Protein AF-A0A947ZBX7-F1 (afdb_monomer)

Solvent-accessible surface area (backbone atoms only — not comparable to full-atom values): 13878 Å² total; per-residue (Å²): 121,77,49,36,65,33,23,47,48,27,39,50,32,61,74,69,67,38,37,81,43,74,43,100,85,75,45,30,42,36,59,53,21,53,54,27,40,53,50,34,52,51,49,50,61,71,44,48,89,24,55,40,84,90,76,45,36,31,38,50,71,79,39,80,91,48,100,55,42,58,34,70,46,58,68,72,56,38,53,44,49,54,53,28,53,54,40,42,41,60,62,72,56,50,52,54,71,51,74,51,74,50,74,56,97,46,41,37,42,30,46,37,38,39,39,36,56,49,85,60,79,65,42,55,50,73,59,92,95,55,59,48,90,66,38,26,36,35,38,56,46,75,25,26,42,38,36,41,34,45,31,45,34,41,51,45,74,76,49,100,43,35,27,45,33,39,36,43,29,47,31,46,29,31,61,38,60,48,46,32,36,29,73,43,41,75,46,36,92,90,23,42,88,40,69,70,34,84,91,79,17,11,24,67,58,89,85,55,74,74,44,74,60,88,67,70,61,62,43,78,35,45,32,43,39,40,34,43,36,38,49,82,44,103,40,38,32,41,37,41,40,40,32,39,44,39,97,88,37,80,44,75,48,76,52,76,47,77,62,130

Structure (mmCIF, N/CA/C/O backbone):
data_AF-A0A947ZBX7-F1
#
_entry.id   AF-A0A947ZBX7-F1
#
loop_
_atom_site.group_PDB
_atom_site.id
_atom_site.type_symbol
_atom_site.label_atom_id
_atom_site.label_alt_id
_atom_site.label_comp_id
_atom_site.label_asym_id
_atom_site.label_entity_id
_atom_site.label_seq_id
_atom_site.pdbx_PDB_ins_code
_atom_site.Cartn_x
_atom_site.Cartn_y
_atom_site.Cartn_z
_atom_site.occupancy
_atom_site.B_iso_or_equiv
_atom_site.auth_seq_id
_atom_site.auth_comp_id
_atom_site.auth_asym_id
_atom_site.auth_atom_id
_atom_site.pdbx_PDB_model_num
ATOM 1 N N . MET A 1 1 ? -15.038 3.167 -8.666 1.00 65.94 1 MET A N 1
ATOM 2 C CA . MET A 1 1 ? -14.592 1.923 -9.321 1.00 65.94 1 MET A CA 1
ATOM 3 C C . MET A 1 1 ? -15.179 0.746 -8.555 1.00 65.94 1 MET A C 1
ATOM 5 O O . MET A 1 1 ? -15.085 0.743 -7.333 1.00 65.94 1 MET A O 1
ATOM 9 N N . ILE A 1 2 ? -15.853 -0.179 -9.242 1.00 75.81 2 ILE A N 1
ATOM 10 C CA . ILE A 1 2 ? -16.700 -1.206 -8.606 1.00 75.81 2 ILE A CA 1
ATOM 11 C C . ILE A 1 2 ? -15.905 -2.355 -7.968 1.00 75.81 2 ILE A C 1
ATOM 13 O O . ILE A 1 2 ? -16.413 -3.019 -7.076 1.00 75.81 2 ILE A O 1
ATOM 17 N N . THR A 1 3 ? -14.645 -2.545 -8.358 1.00 84.50 3 THR A N 1
ATOM 18 C CA . THR A 1 3 ? -13.785 -3.626 -7.858 1.00 84.50 3 THR A CA 1
ATOM 19 C C . THR A 1 3 ? -13.278 -3.405 -6.438 1.00 84.50 3 THR A C 1
ATOM 21 O O . THR A 1 3 ? -13.087 -4.372 -5.714 1.00 84.50 3 THR A O 1
ATOM 24 N N . TYR A 1 4 ? -13.128 -2.155 -5.986 1.00 81.19 4 TYR A N 1
ATOM 25 C CA . TYR A 1 4 ? -12.731 -1.859 -4.603 1.00 81.19 4 TYR A CA 1
ATOM 26 C C . TYR A 1 4 ? -13.684 -2.474 -3.556 1.00 81.19 4 TYR A C 1
ATOM 28 O O . TYR A 1 4 ? -13.216 -3.243 -2.720 1.00 81.19 4 TYR A O 1
ATOM 36 N N . PRO A 1 5 ? -15.011 -2.220 -3.583 1.00 83.62 5 PRO A N 1
ATOM 37 C CA . PRO A 1 5 ? -15.921 -2.856 -2.630 1.00 83.62 5 PRO A CA 1
ATOM 38 C C . PRO A 1 5 ? -16.000 -4.386 -2.785 1.00 83.62 5 PRO A C 1
ATOM 40 O O . PRO A 1 5 ? -16.358 -5.062 -1.825 1.00 83.62 5 PRO A O 1
ATOM 43 N N . MET A 1 6 ? -15.650 -4.941 -3.954 1.00 89.56 6 MET A N 1
ATOM 44 C CA . MET A 1 6 ? -15.601 -6.392 -4.177 1.00 89.56 6 MET A CA 1
ATOM 45 C C . MET A 1 6 ? -14.462 -7.041 -3.381 1.00 89.56 6 MET A C 1
ATOM 47 O O . MET A 1 6 ? -14.710 -7.963 -2.603 1.00 89.56 6 MET A O 1
ATOM 51 N N . VAL A 1 7 ? -13.235 -6.527 -3.519 1.00 88.00 7 VAL A N 1
ATOM 52 C CA . VAL A 1 7 ? -12.076 -7.039 -2.765 1.00 88.00 7 VAL A CA 1
ATOM 53 C C . VAL A 1 7 ? -12.166 -6.700 -1.279 1.00 88.00 7 VAL A C 1
ATOM 55 O O . VAL A 1 7 ? -11.743 -7.487 -0.439 1.00 88.00 7 VAL A O 1
ATOM 58 N N . GLU A 1 8 ? -12.798 -5.578 -0.934 1.00 88.44 8 GLU A N 1
ATOM 59 C CA . GLU A 1 8 ? -13.047 -5.207 0.457 1.00 88.44 8 GLU A CA 1
ATOM 60 C C . GLU A 1 8 ? -14.043 -6.156 1.132 1.00 88.44 8 GLU A C 1
ATOM 62 O O . GLU A 1 8 ? -13.827 -6.546 2.279 1.00 88.44 8 GLU A O 1
ATOM 67 N N . LEU A 1 9 ? -15.094 -6.603 0.429 1.00 89.38 9 LEU A N 1
ATOM 68 C CA . LEU A 1 9 ? -15.967 -7.654 0.956 1.00 89.38 9 LEU A CA 1
ATOM 69 C C . LEU A 1 9 ? -15.169 -8.931 1.223 1.00 89.38 9 LEU A C 1
ATOM 71 O O . LEU A 1 9 ? -15.326 -9.525 2.285 1.00 89.38 9 LEU A O 1
ATOM 75 N N . ALA A 1 10 ? -14.311 -9.342 0.288 1.00 89.88 10 ALA A N 1
ATOM 76 C CA . ALA A 1 10 ? -13.506 -10.545 0.459 1.00 89.88 10 ALA A CA 1
ATOM 77 C C . ALA A 1 10 ? -12.573 -10.446 1.678 1.00 89.88 10 ALA A C 1
ATOM 79 O O . ALA A 1 10 ? -12.504 -11.381 2.479 1.00 89.88 10 ALA A O 1
ATOM 80 N N . ARG A 1 11 ? -11.953 -9.276 1.886 1.00 88.44 11 ARG A N 1
ATOM 81 C CA . ARG A 1 11 ? -11.159 -8.968 3.084 1.00 88.44 11 ARG A CA 1
ATOM 82 C C . ARG A 1 11 ? -11.984 -9.087 4.363 1.00 88.44 11 ARG A C 1
ATOM 84 O O . ARG A 1 11 ? -11.546 -9.732 5.313 1.00 88.44 11 ARG A O 1
ATOM 91 N N . LEU A 1 12 ? -13.186 -8.510 4.385 1.00 88.12 12 LEU A N 1
ATOM 92 C CA . LEU A 1 12 ? -14.078 -8.547 5.546 1.00 88.12 12 LEU A CA 1
ATOM 93 C C . LEU A 1 12 ? -14.589 -9.959 5.852 1.00 88.12 12 LEU A C 1
ATOM 95 O O . LEU A 1 12 ? -14.623 -10.345 7.017 1.00 88.12 12 LEU A O 1
ATOM 99 N N . VAL A 1 13 ? -14.942 -10.747 4.831 1.00 89.06 13 VAL A N 1
ATOM 100 C CA . VAL A 1 13 ? -15.364 -12.150 4.992 1.00 89.06 13 VAL A CA 1
ATOM 101 C C . VAL A 1 13 ? -14.247 -12.980 5.622 1.00 89.06 13 VAL A C 1
ATOM 103 O O . VAL A 1 13 ? -14.512 -13.740 6.557 1.00 89.06 13 VAL A O 1
ATOM 106 N N . ALA A 1 14 ? -13.005 -12.805 5.155 1.00 82.56 14 ALA A N 1
ATOM 107 C CA . ALA A 1 14 ? -11.839 -13.483 5.714 1.00 82.56 14 ALA A CA 1
ATOM 108 C C . ALA A 1 14 ? -11.575 -13.062 7.170 1.00 82.56 14 ALA A C 1
ATOM 110 O O . ALA A 1 14 ? -11.437 -13.917 8.042 1.00 82.56 14 ALA A O 1
ATOM 111 N N . GLN A 1 15 ? -11.569 -11.756 7.457 1.00 83.06 15 GLN A N 1
ATOM 112 C CA . GLN A 1 15 ? -11.307 -11.223 8.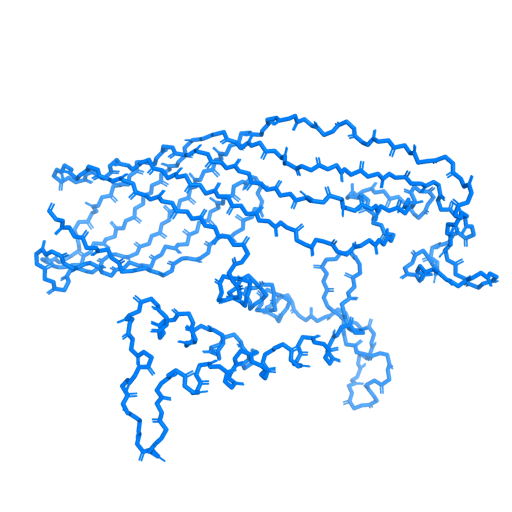801 1.00 83.06 15 GLN A CA 1
ATOM 113 C C . GLN A 1 15 ? -12.385 -11.596 9.823 1.00 83.06 15 GLN A C 1
ATOM 115 O O . GLN A 1 15 ? -12.071 -11.852 10.983 1.00 83.06 15 GLN A O 1
ATOM 120 N N . ALA A 1 16 ? -13.650 -11.625 9.406 1.00 86.06 16 ALA A N 1
ATOM 121 C CA . ALA A 1 16 ? -14.771 -11.950 10.279 1.00 86.06 16 ALA A CA 1
ATOM 122 C C . ALA A 1 16 ? -14.999 -13.465 10.438 1.00 86.06 16 ALA A C 1
ATOM 124 O O . ALA A 1 16 ? -15.872 -13.864 11.204 1.00 86.06 16 ALA A O 1
ATOM 125 N N . GLY A 1 17 ? -14.251 -14.312 9.718 1.00 87.38 17 GLY A N 1
ATOM 126 C CA . GLY A 1 17 ? -14.427 -15.766 9.763 1.00 87.38 17 GLY A CA 1
ATOM 127 C C . GLY A 1 17 ? -15.769 -16.240 9.195 1.00 87.38 17 GLY A C 1
ATOM 128 O O . GLY A 1 17 ? -16.256 -17.297 9.580 1.00 87.38 17 GLY A O 1
ATOM 129 N N . LEU A 1 18 ? -16.373 -15.475 8.279 1.00 93.75 18 LEU A N 1
ATOM 130 C CA . LEU A 1 18 ? -17.723 -15.731 7.756 1.00 93.75 18 LEU A CA 1
ATOM 131 C C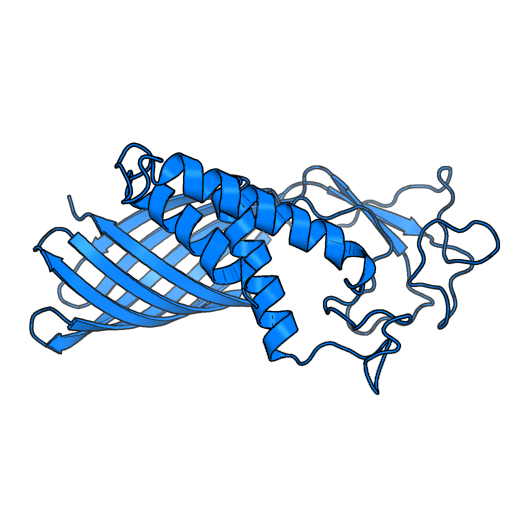 . LEU A 1 18 ? -17.731 -16.614 6.503 1.00 93.75 18 LEU A C 1
ATOM 133 O O . LEU A 1 18 ? -18.767 -16.763 5.868 1.00 93.75 18 LEU A O 1
ATOM 137 N N . ALA A 1 19 ? -16.595 -17.195 6.114 1.00 91.50 19 ALA A N 1
ATOM 138 C CA . ALA A 1 19 ? -16.464 -17.892 4.836 1.00 91.50 19 ALA A CA 1
ATOM 139 C C . ALA A 1 19 ? -17.498 -19.018 4.639 1.00 91.50 19 ALA A C 1
ATOM 141 O O . ALA A 1 19 ? -17.954 -19.212 3.521 1.00 91.50 19 ALA A O 1
ATOM 142 N N . ALA A 1 20 ? -17.898 -19.719 5.704 1.00 95.75 20 ALA A N 1
ATOM 143 C CA . ALA A 1 20 ? -18.873 -20.810 5.638 1.00 95.75 20 ALA A CA 1
ATOM 144 C C . ALA A 1 20 ? -20.341 -20.358 5.772 1.00 95.75 20 ALA A C 1
ATOM 146 O O . ALA A 1 20 ? -21.246 -21.173 5.596 1.00 95.75 20 ALA A O 1
ATOM 147 N N . GLU A 1 21 ? -20.593 -19.088 6.100 1.00 95.62 21 GLU A N 1
ATOM 148 C CA . GLU A 1 21 ? -21.947 -18.594 6.344 1.00 95.62 21 GLU A CA 1
ATOM 149 C C . GLU A 1 21 ? -22.749 -18.539 5.032 1.00 95.62 21 GLU A C 1
ATOM 151 O O . GLU A 1 21 ? -22.245 -18.032 4.019 1.00 95.62 21 GLU A O 1
ATOM 156 N N . PRO A 1 22 ? -23.991 -19.055 5.016 1.00 95.69 22 PRO A N 1
ATOM 157 C CA . PRO A 1 22 ? -24.817 -19.066 3.822 1.00 95.69 22 PRO A CA 1
ATOM 158 C C . PRO A 1 22 ? -25.321 -17.661 3.488 1.00 95.69 22 PRO A C 1
ATOM 160 O O . PRO A 1 22 ? -25.603 -16.831 4.353 1.00 95.69 22 PRO A O 1
ATOM 163 N N . THR A 1 23 ? -25.500 -17.414 2.200 1.00 93.69 23 THR A N 1
ATOM 164 C CA . THR A 1 23 ? -26.081 -16.185 1.658 1.00 93.69 23 THR A CA 1
ATOM 165 C C . THR A 1 23 ? -27.461 -16.463 1.058 1.00 93.69 23 THR A C 1
ATOM 167 O O . THR A 1 23 ? -27.893 -17.611 0.949 1.00 93.69 23 THR A O 1
ATOM 170 N N . TYR A 1 24 ? -28.193 -15.408 0.688 1.00 92.88 24 TYR A N 1
ATOM 171 C CA . TYR A 1 24 ? -29.601 -15.511 0.276 1.00 92.88 24 TYR A CA 1
ATOM 172 C C . TYR A 1 24 ? -29.844 -16.357 -0.988 1.00 92.88 24 TYR A C 1
ATOM 174 O O . TYR A 1 24 ? -30.979 -16.762 -1.229 1.00 92.88 24 TYR A O 1
ATOM 182 N N . ASP A 1 25 ? -28.813 -16.609 -1.799 1.00 92.62 25 ASP A N 1
ATOM 183 C CA . ASP A 1 25 ? -28.889 -17.397 -3.033 1.00 92.62 25 ASP A CA 1
ATOM 184 C C . ASP A 1 25 ? -28.307 -18.815 -2.889 1.00 92.62 25 ASP A C 1
ATOM 186 O O . ASP A 1 25 ? -28.116 -19.507 -3.885 1.00 92.62 25 ASP A O 1
ATOM 190 N N . GLY A 1 26 ? -28.040 -19.263 -1.657 1.00 94.81 26 GLY A N 1
ATOM 191 C CA . GLY A 1 26 ? -27.569 -20.620 -1.365 1.00 94.81 26 GLY A CA 1
ATOM 192 C C . GLY A 1 26 ? -26.062 -20.839 -1.533 1.00 94.81 26 GLY A C 1
ATOM 193 O O . GLY A 1 26 ? -25.594 -21.941 -1.262 1.00 94.81 26 GLY A O 1
ATOM 194 N N . GLN A 1 27 ? -25.300 -19.816 -1.934 1.00 95.50 27 GLN A N 1
ATOM 195 C CA . GLN A 1 27 ? -23.830 -19.825 -1.887 1.00 95.50 27 GLN A CA 1
ATOM 196 C C . GLN A 1 27 ? -23.326 -19.417 -0.499 1.00 95.50 27 GLN A C 1
ATOM 198 O O . GLN A 1 27 ? -24.064 -18.785 0.262 1.00 95.50 27 GLN A O 1
ATOM 203 N N . THR A 1 28 ? -22.065 -19.697 -0.176 1.00 97.31 28 THR A N 1
ATOM 204 C CA . THR A 1 28 ? -21.437 -19.150 1.036 1.00 97.31 28 THR A CA 1
ATOM 205 C C . THR A 1 28 ? -20.835 -17.763 0.789 1.00 97.31 28 THR A C 1
ATOM 207 O O . THR A 1 28 ? -20.569 -17.367 -0.351 1.00 97.31 28 THR A O 1
ATOM 210 N N . PHE A 1 29 ? -20.587 -16.995 1.852 1.00 93.81 29 PHE A N 1
ATOM 211 C CA . PHE A 1 29 ? -19.820 -15.751 1.729 1.00 93.81 29 PHE A CA 1
ATOM 212 C C . PHE A 1 29 ? -18.392 -15.999 1.229 1.00 93.81 29 PHE A C 1
ATOM 214 O O . PHE A 1 29 ? -17.856 -15.143 0.528 1.00 93.81 29 PHE A O 1
ATOM 221 N N . GLY A 1 30 ? -17.790 -17.152 1.540 1.00 93.25 30 GLY A N 1
ATOM 222 C CA . GLY A 1 30 ? -16.479 -17.559 1.033 1.00 93.25 30 GLY A CA 1
ATOM 223 C C . GLY A 1 30 ? -16.474 -17.741 -0.483 1.00 93.25 30 GLY A C 1
ATOM 224 O O . GLY A 1 30 ? -15.600 -17.192 -1.153 1.00 93.25 30 GLY A O 1
ATOM 225 N N . ASP A 1 31 ? -17.490 -18.412 -1.035 1.00 92.38 31 ASP A N 1
ATOM 226 C CA . ASP A 1 31 ? -17.638 -18.590 -2.489 1.00 92.38 31 ASP A CA 1
ATOM 227 C C . ASP A 1 31 ? -17.761 -17.237 -3.201 1.00 92.38 31 ASP A C 1
ATOM 229 O O . ASP A 1 31 ? -17.090 -16.974 -4.202 1.00 92.38 31 ASP A O 1
ATOM 233 N N . LYS A 1 32 ? -18.576 -16.329 -2.644 1.00 91.31 32 LYS A N 1
ATOM 234 C CA . LYS A 1 32 ? -18.738 -14.973 -3.187 1.00 91.31 32 LYS A CA 1
ATOM 235 C C . LYS A 1 32 ? -17.462 -14.144 -3.069 1.00 91.31 32 LYS A C 1
ATOM 237 O O . LYS A 1 32 ? -17.112 -13.449 -4.019 1.00 91.31 32 LYS A O 1
ATOM 242 N N . ALA A 1 33 ? -16.766 -14.218 -1.935 1.00 92.56 33 ALA A N 1
ATOM 243 C CA . ALA A 1 33 ? -15.491 -13.540 -1.722 1.00 92.56 33 ALA A CA 1
ATOM 244 C C . ALA A 1 33 ? -14.447 -13.991 -2.751 1.00 92.56 33 ALA A C 1
ATOM 246 O O . ALA A 1 33 ? -13.825 -13.147 -3.391 1.00 92.56 33 ALA A O 1
ATOM 247 N N . ALA A 1 34 ? -14.315 -15.301 -2.974 1.00 89.50 34 ALA A N 1
ATOM 248 C CA . ALA A 1 34 ? -13.411 -15.854 -3.977 1.00 89.50 34 ALA A CA 1
ATOM 249 C C . ALA A 1 34 ? -13.776 -15.395 -5.400 1.00 89.50 34 ALA A C 1
ATOM 251 O O . ALA A 1 34 ? -12.906 -14.945 -6.143 1.00 89.50 34 ALA A O 1
ATOM 252 N N . ALA A 1 35 ? -15.063 -15.429 -5.766 1.00 89.38 35 ALA A N 1
ATOM 253 C CA . ALA A 1 35 ? -15.526 -14.943 -7.067 1.00 89.38 35 ALA A CA 1
ATOM 254 C C . ALA A 1 35 ? -15.240 -13.444 -7.271 1.00 89.38 35 ALA A C 1
ATOM 256 O O . ALA A 1 35 ? -14.901 -13.012 -8.372 1.00 89.38 35 ALA A O 1
ATOM 257 N N . TYR A 1 36 ? -15.355 -12.642 -6.212 1.00 91.62 36 TYR A N 1
ATOM 258 C CA . TYR A 1 36 ? -15.077 -11.208 -6.238 1.00 91.62 36 TYR A CA 1
ATOM 259 C C . TYR A 1 36 ? -13.589 -10.879 -6.317 1.00 91.62 36 TYR A C 1
ATOM 261 O O . TYR A 1 36 ? -13.233 -9.960 -7.052 1.00 91.62 36 TYR A O 1
ATOM 269 N N . VAL A 1 37 ? -12.734 -11.636 -5.626 1.00 89.88 37 VAL A N 1
ATOM 270 C CA . VAL A 1 37 ? -11.274 -11.562 -5.796 1.00 89.88 37 VAL A CA 1
ATOM 271 C C . VAL A 1 37 ? -10.912 -11.892 -7.239 1.00 89.88 37 VAL A C 1
ATOM 273 O O . VAL A 1 37 ? -10.311 -11.057 -7.903 1.00 89.88 37 VAL A O 1
ATOM 276 N N . ALA A 1 38 ? -11.387 -13.022 -7.768 1.00 85.19 38 ALA A N 1
ATOM 277 C CA . ALA A 1 38 ? -11.102 -13.434 -9.142 1.00 85.19 38 ALA A CA 1
ATOM 278 C C . ALA A 1 38 ? -11.583 -12.404 -10.181 1.00 85.19 38 ALA A C 1
ATOM 280 O O . ALA A 1 38 ? -10.876 -12.095 -11.136 1.00 85.19 38 ALA A O 1
ATOM 281 N N . ALA A 1 39 ? -12.771 -11.825 -9.996 1.00 84.12 39 ALA A N 1
ATOM 282 C CA . ALA A 1 39 ? -13.275 -10.779 -10.883 1.00 84.12 39 ALA A CA 1
ATOM 283 C C . ALA A 1 39 ? -12.464 -9.475 -10.773 1.00 84.12 39 ALA A C 1
ATOM 285 O O . ALA A 1 39 ? -12.275 -8.778 -11.773 1.00 84.12 39 ALA A O 1
ATOM 286 N N . ALA A 1 40 ? -11.965 -9.138 -9.581 1.00 86.25 40 ALA A N 1
ATOM 287 C CA . ALA A 1 40 ? -11.078 -7.997 -9.398 1.00 86.25 40 ALA A CA 1
ATOM 288 C C . ALA A 1 40 ? -9.707 -8.237 -10.045 1.00 86.25 40 ALA A C 1
ATOM 290 O O . ALA A 1 40 ? -9.236 -7.352 -10.750 1.00 86.25 40 ALA A O 1
ATOM 291 N N . GLU A 1 41 ? -9.123 -9.430 -9.904 1.00 85.31 41 GLU A N 1
ATOM 292 C CA . GLU A 1 41 ? -7.890 -9.841 -10.595 1.00 85.31 41 GLU A CA 1
ATOM 293 C C . GLU A 1 41 ? -8.053 -9.784 -12.116 1.00 85.31 41 GLU A C 1
ATOM 295 O O . GLU A 1 41 ? -7.222 -9.196 -12.801 1.00 85.31 41 GLU A O 1
ATOM 300 N N . GLN A 1 42 ? -9.162 -10.307 -12.652 1.00 82.38 42 GLN A N 1
ATOM 301 C CA . GLN A 1 42 ? -9.480 -10.202 -14.080 1.00 82.38 42 GLN A CA 1
ATOM 302 C C . GLN A 1 42 ? -9.625 -8.752 -14.533 1.00 82.38 42 GLN A C 1
ATOM 304 O O . GLN A 1 42 ? -9.218 -8.411 -15.637 1.00 82.38 42 GLN A O 1
ATOM 309 N N . THR A 1 43 ? -10.201 -7.894 -13.692 1.00 85.00 43 THR A N 1
ATOM 310 C CA . THR A 1 43 ? -10.345 -6.470 -14.006 1.00 85.00 43 THR A CA 1
ATOM 311 C C . THR A 1 43 ? -8.986 -5.773 -14.003 1.00 85.00 43 THR A C 1
ATOM 313 O O . THR A 1 43 ? -8.715 -4.992 -14.907 1.00 85.00 43 THR A O 1
ATOM 316 N N . VAL A 1 44 ? -8.119 -6.070 -13.030 1.00 84.06 44 VAL A N 1
ATOM 317 C CA . VAL A 1 44 ? -6.734 -5.572 -13.003 1.00 84.06 44 VAL A CA 1
ATOM 318 C C . VAL A 1 44 ? -5.995 -6.011 -14.261 1.00 84.06 44 VAL A C 1
ATOM 320 O O . VAL A 1 44 ? -5.455 -5.156 -14.949 1.00 84.06 44 VAL A O 1
ATOM 323 N N . ALA A 1 45 ? -6.048 -7.300 -14.602 1.00 83.94 45 ALA A N 1
ATOM 324 C CA . ALA A 1 45 ? -5.418 -7.841 -15.805 1.00 83.94 45 ALA A CA 1
ATOM 325 C C . ALA A 1 45 ? -5.988 -7.214 -17.087 1.00 83.94 45 ALA A C 1
ATOM 327 O O . ALA A 1 45 ? -5.250 -6.878 -18.005 1.00 83.94 45 ALA A O 1
ATOM 328 N N . TYR A 1 46 ? -7.306 -6.997 -17.149 1.00 86.94 46 TYR A N 1
ATOM 329 C CA . TYR A 1 46 ? -7.931 -6.337 -18.293 1.00 86.94 46 TYR A CA 1
ATOM 330 C C . TYR A 1 46 ? -7.458 -4.896 -18.455 1.00 86.94 46 TYR A C 1
ATOM 332 O O . TYR A 1 46 ? -7.390 -4.431 -19.580 1.00 86.94 46 TYR A O 1
ATOM 340 N N . HIS A 1 47 ? -7.169 -4.193 -17.359 1.00 86.25 47 HIS A N 1
ATOM 341 C CA . HIS A 1 47 ? -6.697 -2.807 -17.357 1.00 86.25 47 HIS A CA 1
ATOM 342 C C . HIS A 1 47 ? -5.174 -2.688 -17.222 1.00 86.25 47 HIS A C 1
ATOM 344 O O . HIS A 1 47 ? -4.674 -1.593 -16.968 1.00 86.25 47 HIS A O 1
ATOM 350 N N . GLU A 1 48 ? -4.434 -3.787 -17.366 1.00 85.12 48 GLU A N 1
ATOM 351 C CA . GLU A 1 48 ? -2.973 -3.785 -17.276 1.00 85.12 48 GLU A CA 1
ATOM 352 C C . GLU A 1 48 ? -2.365 -2.889 -18.360 1.00 85.12 48 GLU A C 1
ATOM 354 O O . GLU A 1 48 ? -1.458 -2.112 -18.083 1.00 85.12 48 GLU A O 1
ATOM 359 N N . ASP A 1 49 ? -2.966 -2.887 -19.552 1.00 90.62 49 ASP A N 1
ATOM 360 C CA . ASP A 1 49 ? -2.603 -2.021 -20.678 1.00 90.62 49 ASP A CA 1
ATOM 361 C C . ASP A 1 49 ? -2.839 -0.524 -20.418 1.00 90.62 49 ASP A C 1
ATOM 363 O O . ASP A 1 49 ? -2.325 0.328 -21.134 1.00 90.62 49 ASP A O 1
ATOM 367 N N . GLN A 1 50 ? -3.629 -0.197 -19.395 1.00 87.94 50 GLN A N 1
ATOM 368 C CA . GLN A 1 50 ? -3.932 1.172 -18.990 1.00 87.94 50 GLN A CA 1
ATOM 369 C C . GLN A 1 50 ? -3.034 1.670 -17.857 1.00 87.94 50 GLN A C 1
ATOM 371 O O . GLN A 1 50 ? -3.117 2.849 -17.503 1.00 87.94 50 GLN A O 1
ATOM 376 N N . TRP A 1 51 ? -2.234 0.795 -17.239 1.00 86.62 51 TRP A N 1
ATOM 377 C CA . TRP A 1 51 ? -1.272 1.192 -16.218 1.00 86.62 51 TRP A CA 1
ATOM 378 C C . TRP A 1 51 ? -0.075 1.878 -16.867 1.00 86.62 51 TRP A C 1
ATOM 380 O O . TRP A 1 51 ? 0.596 1.323 -17.732 1.00 86.62 51 TRP A O 1
ATOM 390 N N . HIS A 1 52 ? 0.209 3.088 -16.410 1.00 81.12 52 HIS A N 1
ATOM 391 C CA . HIS A 1 52 ? 1.351 3.870 -16.838 1.00 81.12 52 HIS A CA 1
ATOM 392 C C . HIS A 1 52 ? 2.516 3.636 -15.869 1.00 81.12 52 HIS A C 1
ATOM 394 O O . HIS A 1 52 ? 2.353 3.776 -14.653 1.00 81.12 52 HIS A O 1
ATOM 400 N N . GLY A 1 53 ? 3.715 3.344 -16.385 1.00 70.56 53 GLY A N 1
ATOM 401 C CA . GLY A 1 53 ? 4.908 3.039 -15.572 1.00 70.56 53 GLY A CA 1
ATOM 402 C C . GLY A 1 53 ? 5.314 4.143 -14.582 1.00 70.56 53 GLY A C 1
ATOM 403 O O . GLY A 1 53 ? 5.969 3.875 -13.581 1.00 70.56 53 GLY A O 1
ATOM 404 N N . ALA A 1 54 ? 4.846 5.373 -14.806 1.00 69.56 54 ALA A N 1
ATOM 405 C CA . ALA A 1 54 ? 5.011 6.516 -13.903 1.00 69.56 54 ALA A CA 1
ATOM 406 C C . ALA A 1 54 ? 4.046 6.533 -12.689 1.00 69.56 54 ALA A C 1
ATOM 408 O O . ALA A 1 54 ? 4.006 7.514 -11.947 1.00 69.56 54 ALA A O 1
ATOM 409 N N . GLY A 1 55 ? 3.256 5.477 -12.467 1.00 70.69 55 GLY A N 1
ATOM 410 C CA . GLY A 1 55 ? 2.460 5.308 -11.245 1.00 70.69 55 GLY A CA 1
ATOM 411 C C . GLY A 1 55 ? 1.016 5.812 -11.318 1.00 70.69 55 GLY A C 1
ATOM 412 O O . GLY A 1 55 ? 0.404 6.082 -10.283 1.00 70.69 55 GLY A O 1
ATOM 413 N N . TYR A 1 56 ? 0.454 5.955 -12.516 1.00 77.94 56 TYR A N 1
ATOM 414 C CA . TYR A 1 56 ? -0.940 6.351 -12.718 1.00 77.94 56 TYR A CA 1
ATOM 415 C C . TYR A 1 56 ? -1.591 5.496 -13.806 1.00 77.94 56 TYR A C 1
ATOM 417 O O . TYR A 1 56 ? -0.925 4.726 -14.480 1.00 77.94 56 TYR A O 1
ATOM 425 N N . TYR A 1 57 ? -2.906 5.596 -13.968 1.00 84.06 57 TYR A N 1
ATOM 426 C CA . TYR A 1 57 ? -3.612 4.926 -15.059 1.00 84.06 57 TYR A CA 1
ATOM 427 C C . TYR A 1 57 ? -4.047 5.944 -16.105 1.00 84.06 57 TYR A C 1
ATOM 429 O O . TYR A 1 57 ? -4.451 7.041 -15.727 1.00 84.06 57 TYR A O 1
ATOM 437 N N . ALA A 1 58 ? -4.044 5.573 -17.382 1.00 92.06 58 ALA A N 1
ATOM 438 C CA . ALA A 1 58 ? -4.565 6.377 -18.486 1.00 92.06 58 ALA A CA 1
ATOM 439 C C . ALA A 1 58 ? -5.772 5.695 -19.153 1.00 92.06 58 ALA A C 1
ATOM 441 O O . ALA A 1 58 ? -5.968 4.481 -19.068 1.00 92.06 58 ALA A O 1
ATOM 442 N N . PHE A 1 59 ? -6.636 6.465 -19.811 1.00 91.94 59 PHE A N 1
ATOM 443 C CA . PHE A 1 59 ? -7.609 5.892 -20.742 1.00 91.94 59 PHE A CA 1
ATOM 444 C C . PHE A 1 59 ? -6.875 5.248 -21.916 1.00 91.94 59 PHE A C 1
ATOM 446 O O . PHE A 1 59 ? -5.889 5.804 -22.385 1.00 91.94 59 PHE A O 1
ATOM 453 N N . ARG A 1 60 ? -7.384 4.123 -22.433 1.00 92.62 60 ARG A N 1
ATOM 454 C CA . ARG A 1 60 ? -6.810 3.513 -23.640 1.00 92.62 60 ARG A CA 1
ATOM 455 C C . ARG A 1 60 ? -6.785 4.500 -24.802 1.00 92.62 60 ARG A C 1
ATOM 457 O O . ARG A 1 60 ? -7.741 5.258 -24.994 1.00 92.62 60 ARG A O 1
ATOM 464 N N . ASP A 1 61 ? -5.735 4.430 -25.608 1.00 91.62 61 ASP A N 1
ATOM 465 C CA . ASP A 1 61 ? -5.601 5.236 -26.825 1.00 91.62 61 ASP A CA 1
ATOM 466 C C . ASP A 1 61 ? -6.680 4.912 -27.868 1.00 91.62 61 ASP A C 1
ATOM 468 O O . ASP A 1 61 ? -7.085 5.768 -28.655 1.00 91.62 61 ASP A O 1
ATOM 472 N N . ASP A 1 62 ? -7.200 3.684 -27.848 1.00 93.44 62 ASP A N 1
ATOM 473 C CA . ASP A 1 62 ? -8.241 3.210 -28.758 1.00 93.44 62 ASP A CA 1
ATOM 474 C C . ASP A 1 62 ? -9.673 3.449 -28.245 1.00 93.44 62 ASP A C 1
ATOM 476 O O . ASP A 1 62 ? -10.645 3.051 -28.898 1.00 93.44 62 ASP A O 1
ATOM 480 N N . ALA A 1 63 ? -9.835 4.135 -27.103 1.00 90.88 63 ALA A N 1
ATOM 481 C CA . ALA A 1 63 ? -11.129 4.438 -26.495 1.00 90.88 63 ALA A CA 1
ATOM 482 C C . ALA A 1 63 ? -11.898 5.518 -27.282 1.00 90.88 63 ALA A C 1
ATOM 484 O O . ALA A 1 63 ? -12.161 6.616 -26.796 1.00 90.88 63 ALA A O 1
ATOM 485 N N . THR A 1 64 ? -12.316 5.180 -28.502 1.00 93.31 64 THR A N 1
ATOM 486 C CA . THR A 1 64 ? -13.002 6.050 -29.481 1.00 93.31 64 THR A CA 1
ATOM 487 C C . THR A 1 64 ? -14.330 6.635 -28.991 1.00 93.31 64 THR A C 1
ATOM 489 O O . THR A 1 64 ? -14.851 7.578 -29.583 1.00 93.31 64 THR A O 1
ATOM 492 N N . PHE A 1 65 ? -14.883 6.095 -27.904 1.00 90.31 65 PHE A N 1
ATOM 493 C CA . PHE A 1 65 ? -16.087 6.602 -27.246 1.00 90.31 65 PHE A CA 1
ATOM 494 C C . PHE A 1 65 ? -15.807 7.740 -26.247 1.00 90.31 65 PHE A C 1
ATOM 496 O O . PHE A 1 65 ? -16.750 8.356 -25.748 1.00 90.31 65 PHE A O 1
ATOM 503 N N . LEU A 1 66 ? -14.538 8.023 -25.937 1.00 86.69 66 LEU A N 1
ATOM 504 C CA . LEU A 1 66 ? -14.116 9.129 -25.081 1.00 86.69 66 LEU A CA 1
ATOM 505 C C . LEU A 1 66 ? -13.591 10.286 -25.930 1.00 86.69 66 LEU A C 1
ATOM 507 O O . LEU A 1 66 ? -12.958 10.093 -26.960 1.00 86.69 66 LEU A O 1
ATOM 511 N N . ALA A 1 67 ? -13.801 11.514 -25.457 1.00 91.56 67 ALA A N 1
ATOM 512 C CA . ALA A 1 67 ? -13.240 12.708 -26.094 1.00 91.56 67 ALA A CA 1
ATOM 513 C C . ALA A 1 67 ? -11.731 12.894 -25.814 1.00 91.56 67 ALA A C 1
ATOM 515 O O . ALA A 1 67 ? -11.123 13.838 -26.312 1.00 91.56 67 ALA A O 1
ATOM 516 N N . TYR A 1 68 ? -11.148 12.035 -24.975 1.00 88.19 68 TYR A N 1
ATOM 517 C CA . TYR A 1 68 ? -9.788 12.150 -24.445 1.00 88.19 68 TYR A CA 1
ATOM 518 C C . TYR A 1 68 ? -9.119 10.770 -24.248 1.00 88.19 68 TYR A C 1
ATOM 520 O O . TYR A 1 68 ? -8.692 10.451 -23.138 1.00 88.19 68 TYR A O 1
ATOM 528 N N . PRO A 1 69 ? -9.033 9.926 -25.293 1.00 92.94 69 PRO A N 1
ATOM 529 C CA . PRO A 1 69 ? -8.223 8.708 -25.227 1.00 92.94 69 PRO A CA 1
ATOM 530 C C . PRO A 1 69 ? -6.751 9.050 -24.937 1.00 92.94 69 PRO A C 1
ATOM 532 O O . PRO A 1 69 ? -6.304 10.160 -25.247 1.00 92.94 69 PRO A O 1
ATOM 535 N N . GLY A 1 70 ? -6.028 8.136 -24.288 1.00 91.00 70 GLY A N 1
ATOM 536 C CA . GLY A 1 70 ? -4.614 8.322 -23.935 1.00 91.00 70 GLY A CA 1
ATOM 537 C C . GLY A 1 70 ? -4.341 9.345 -22.834 1.00 91.00 70 GLY A C 1
ATOM 538 O O . GLY A 1 70 ? -3.193 9.661 -22.544 1.00 91.00 70 GLY A O 1
ATOM 539 N N . ARG A 1 71 ? -5.382 9.930 -22.230 1.00 92.56 71 ARG A N 1
ATOM 540 C CA . ARG A 1 71 ? -5.230 10.879 -21.119 1.00 92.56 71 ARG A CA 1
ATOM 541 C C . ARG A 1 71 ? -5.305 10.173 -19.780 1.00 92.56 71 ARG A C 1
ATOM 543 O O . ARG A 1 71 ? -6.051 9.207 -19.628 1.00 92.56 71 ARG A O 1
ATOM 550 N N . ASP A 1 72 ? -4.609 10.730 -18.800 1.00 90.38 72 ASP A N 1
ATOM 551 C CA . ASP A 1 72 ? -4.621 10.285 -17.413 1.00 90.38 72 ASP A CA 1
ATOM 552 C C . ASP A 1 72 ? -6.057 10.117 -16.906 1.00 90.38 72 ASP A C 1
ATOM 554 O O . ASP A 1 72 ? -6.929 10.979 -17.090 1.00 90.38 72 ASP A O 1
ATOM 558 N N . LEU A 1 73 ? -6.303 9.003 -16.221 1.00 85.50 73 LEU A N 1
ATOM 559 C CA . LEU A 1 73 ? -7.515 8.836 -15.450 1.00 85.50 73 LEU A CA 1
ATOM 560 C C . LEU A 1 73 ? -7.565 9.929 -14.377 1.00 85.50 73 LEU A C 1
ATOM 562 O O . LEU A 1 73 ? -6.550 10.241 -13.743 1.00 85.50 73 LEU A O 1
ATOM 566 N N . PRO A 1 74 ? -8.758 10.481 -14.098 1.00 86.38 74 PRO A N 1
ATOM 567 C CA . PRO A 1 74 ? -8.943 11.399 -12.989 1.00 86.38 74 PRO A CA 1
ATOM 568 C C . PRO A 1 74 ? -8.345 10.840 -11.690 1.00 86.38 74 PRO A C 1
ATOM 570 O O . PRO A 1 74 ? -8.535 9.667 -11.366 1.00 86.38 74 PRO A O 1
ATOM 573 N N . LEU A 1 75 ? -7.669 11.689 -10.908 1.00 70.06 75 LEU A N 1
ATOM 574 C CA . LEU A 1 75 ? -6.935 11.295 -9.694 1.00 70.06 75 LEU A CA 1
ATOM 575 C C . LEU A 1 75 ? -7.756 10.421 -8.728 1.00 70.06 75 LEU A C 1
ATOM 577 O O . LEU A 1 75 ? -7.236 9.498 -8.106 1.00 70.06 75 LEU A O 1
ATOM 581 N N . ASN A 1 76 ? -9.059 10.677 -8.600 1.00 70.62 76 ASN A N 1
ATOM 582 C CA . ASN A 1 76 ? -9.948 9.873 -7.762 1.00 70.62 76 ASN A CA 1
ATOM 583 C C . ASN A 1 76 ? -10.120 8.425 -8.263 1.00 70.62 76 ASN A C 1
ATOM 585 O O . ASN A 1 76 ? -10.330 7.530 -7.444 1.00 70.62 76 ASN A O 1
ATOM 589 N N . GLN A 1 77 ? -10.033 8.178 -9.571 1.00 78.38 77 GLN A N 1
ATOM 590 C CA . GLN A 1 77 ? -10.049 6.836 -10.153 1.00 78.38 77 GLN A CA 1
ATOM 591 C C . GLN A 1 77 ? -8.710 6.128 -9.946 1.00 78.38 77 GLN A C 1
ATOM 593 O O . GLN A 1 77 ? -8.717 5.000 -9.455 1.00 78.38 77 GLN A O 1
ATOM 598 N N . SER A 1 78 ? -7.586 6.803 -10.199 1.00 74.12 78 SER A N 1
ATOM 599 C CA . SER A 1 78 ? -6.240 6.264 -9.937 1.00 74.12 78 SER A CA 1
ATOM 600 C C . SER A 1 78 ? -6.053 5.903 -8.459 1.00 74.12 78 SER A C 1
ATOM 602 O O . SER A 1 78 ? -5.626 4.799 -8.131 1.00 74.12 78 SER A O 1
ATOM 604 N N . ASN A 1 79 ? -6.506 6.764 -7.543 1.00 71.00 79 ASN A N 1
ATOM 605 C CA . ASN A 1 79 ? -6.489 6.473 -6.107 1.00 71.00 79 ASN A CA 1
ATOM 606 C C . ASN A 1 79 ? -7.397 5.294 -5.736 1.00 71.00 79 ASN A C 1
ATOM 608 O O . ASN A 1 79 ? -7.056 4.501 -4.859 1.00 71.00 79 ASN A O 1
ATOM 612 N N . ALA A 1 80 ? -8.561 5.159 -6.377 1.00 73.81 80 ALA A N 1
ATOM 613 C CA . ALA A 1 80 ? -9.427 4.008 -6.146 1.00 73.81 80 ALA A CA 1
ATOM 614 C C . ALA A 1 80 ? -8.759 2.703 -6.612 1.00 73.81 80 ALA A C 1
ATOM 616 O O . ALA A 1 80 ? -8.887 1.694 -5.920 1.00 73.81 80 ALA A O 1
ATOM 617 N N . MET A 1 81 ? -8.044 2.731 -7.743 1.00 78.75 81 MET A N 1
ATOM 618 C CA . MET A 1 81 ? -7.265 1.603 -8.268 1.00 78.75 81 MET A CA 1
ATOM 619 C C . MET A 1 81 ? -6.150 1.201 -7.313 1.00 78.75 81 MET A C 1
ATOM 621 O O . MET A 1 81 ? -6.115 0.052 -6.887 1.00 78.75 81 MET A O 1
ATOM 625 N N . GLY A 1 82 ? -5.321 2.154 -6.878 1.00 74.31 82 GLY A N 1
ATOM 626 C CA . GLY A 1 82 ? -4.254 1.885 -5.911 1.00 74.31 82 GLY A CA 1
ATOM 627 C C . GLY A 1 82 ? -4.780 1.271 -4.611 1.00 74.31 82 GLY A C 1
ATOM 628 O O . GLY A 1 82 ? -4.256 0.267 -4.137 1.00 74.31 82 GLY A O 1
ATOM 629 N N . ARG A 1 83 ? -5.887 1.796 -4.064 1.00 76.31 83 ARG A N 1
ATOM 630 C CA . ARG A 1 83 ? -6.528 1.215 -2.868 1.00 76.31 83 ARG A CA 1
ATOM 631 C C . ARG A 1 83 ? -7.046 -0.200 -3.110 1.00 76.31 83 ARG A C 1
ATOM 633 O O . ARG A 1 83 ? -6.937 -1.038 -2.224 1.00 76.31 83 ARG A O 1
ATOM 640 N N . MET A 1 84 ? -7.621 -0.462 -4.280 1.00 85.06 84 MET A N 1
ATOM 641 C CA . MET A 1 84 ? -8.094 -1.796 -4.647 1.00 85.06 84 MET A CA 1
ATOM 642 C C . MET A 1 84 ? -6.938 -2.782 -4.785 1.00 85.06 84 MET A C 1
ATOM 644 O O . MET A 1 84 ? -7.056 -3.873 -4.249 1.00 85.06 84 MET A O 1
ATOM 648 N N . LEU A 1 85 ? -5.818 -2.391 -5.400 1.00 78.81 85 LEU A N 1
ATOM 649 C CA . LEU A 1 85 ? -4.624 -3.233 -5.515 1.00 78.81 85 LEU A CA 1
ATOM 650 C C . LEU A 1 85 ? -4.044 -3.594 -4.144 1.00 78.81 85 LEU A C 1
ATOM 652 O O . LEU A 1 85 ? -3.709 -4.751 -3.917 1.00 78.81 85 LEU A O 1
ATOM 656 N N . LEU A 1 86 ? -3.991 -2.642 -3.207 1.00 75.50 86 LEU A N 1
ATOM 657 C CA . LEU A 1 86 ? -3.549 -2.908 -1.832 1.00 75.50 86 LEU A CA 1
ATOM 658 C C . LEU A 1 86 ? -4.486 -3.880 -1.100 1.00 75.50 86 LEU A C 1
ATOM 660 O O . LEU A 1 86 ? -4.025 -4.809 -0.448 1.00 75.50 86 LEU A O 1
ATOM 664 N N . VAL A 1 87 ? -5.804 -3.707 -1.230 1.00 77.06 87 VAL A N 1
ATOM 665 C CA . VAL A 1 87 ? -6.777 -4.625 -0.613 1.00 77.06 87 VAL A CA 1
ATOM 666 C C . VAL A 1 87 ? -6.729 -6.001 -1.278 1.00 77.06 87 VAL A C 1
ATOM 668 O O . VAL A 1 87 ? -6.756 -7.014 -0.590 1.00 77.06 87 VAL A O 1
ATOM 671 N N . LEU A 1 88 ? -6.623 -6.059 -2.604 1.00 78.94 88 LEU A N 1
ATOM 672 C CA . LEU A 1 88 ? -6.475 -7.306 -3.349 1.00 78.94 88 LEU A CA 1
ATOM 673 C C . LEU A 1 88 ? -5.215 -8.054 -2.905 1.00 78.94 88 LEU A C 1
ATOM 675 O O . LEU A 1 88 ? -5.239 -9.264 -2.690 1.00 78.94 88 LEU A O 1
ATOM 679 N N . TYR A 1 89 ? -4.131 -7.319 -2.693 1.00 71.12 89 TYR A N 1
ATOM 680 C CA . TYR A 1 89 ? -2.893 -7.847 -2.153 1.00 71.12 89 TYR A CA 1
ATOM 681 C C . TYR A 1 89 ? -3.062 -8.407 -0.725 1.00 71.12 89 TYR A C 1
ATOM 683 O O . TYR A 1 89 ? -2.598 -9.512 -0.439 1.00 71.12 89 TYR A O 1
ATOM 691 N N . ASP A 1 90 ? -3.755 -7.684 0.163 1.00 71.31 90 ASP A N 1
ATOM 692 C CA . ASP A 1 90 ? -4.051 -8.147 1.528 1.00 71.31 90 ASP A CA 1
ATOM 693 C C . ASP A 1 90 ? -4.850 -9.460 1.522 1.00 71.31 90 ASP A C 1
ATOM 695 O O . ASP A 1 90 ? -4.568 -10.365 2.307 1.00 71.31 90 ASP A O 1
ATOM 699 N N . VAL A 1 91 ? -5.837 -9.589 0.627 1.00 75.44 91 VAL A N 1
ATOM 700 C CA . VAL A 1 91 ? -6.684 -10.792 0.535 1.00 75.44 91 VAL A CA 1
ATOM 701 C C . VAL A 1 91 ? -5.951 -11.968 -0.113 1.00 75.44 91 VAL A C 1
ATOM 703 O O . VAL A 1 91 ? -6.213 -13.117 0.235 1.00 75.44 91 VAL A O 1
ATOM 706 N N . THR A 1 92 ? -5.010 -11.700 -1.017 1.00 73.50 92 THR A N 1
ATOM 707 C CA . THR A 1 92 ? -4.196 -12.738 -1.674 1.00 73.50 92 THR A CA 1
ATOM 708 C C . THR A 1 92 ? -3.001 -13.199 -0.829 1.00 73.50 92 THR A C 1
ATOM 710 O O . THR A 1 92 ? -2.365 -14.195 -1.169 1.00 73.50 92 THR A O 1
ATOM 713 N N . GLY A 1 93 ? -2.736 -12.559 0.319 1.00 59.19 93 GLY A N 1
ATOM 714 C CA . GLY A 1 93 ? -1.906 -13.129 1.388 1.00 59.19 93 GLY A CA 1
ATOM 715 C C . GLY A 1 93 ? -0.402 -12.874 1.283 1.00 59.19 93 GLY A C 1
ATOM 716 O O . GLY A 1 93 ? 0.388 -13.588 1.896 1.00 59.19 93 GLY A O 1
ATOM 717 N N . ASN A 1 94 ? 0.030 -11.847 0.554 1.00 61.00 94 ASN A N 1
ATOM 718 C CA . ASN A 1 94 ? 1.457 -11.547 0.406 1.00 61.00 94 ASN A CA 1
ATOM 719 C C . ASN A 1 94 ? 2.023 -10.678 1.568 1.00 61.00 94 ASN A C 1
ATOM 721 O O . ASN A 1 94 ? 3.147 -10.175 1.499 1.00 61.00 94 ASN A O 1
ATOM 725 N N . GLY A 1 95 ? 1.273 -10.469 2.654 1.00 61.56 95 GLY A N 1
ATOM 726 C CA . GLY A 1 95 ? 1.733 -9.755 3.850 1.00 61.56 95 GLY A CA 1
ATOM 727 C C . GLY A 1 95 ? 1.241 -10.418 5.134 1.00 61.56 95 GLY A C 1
ATOM 728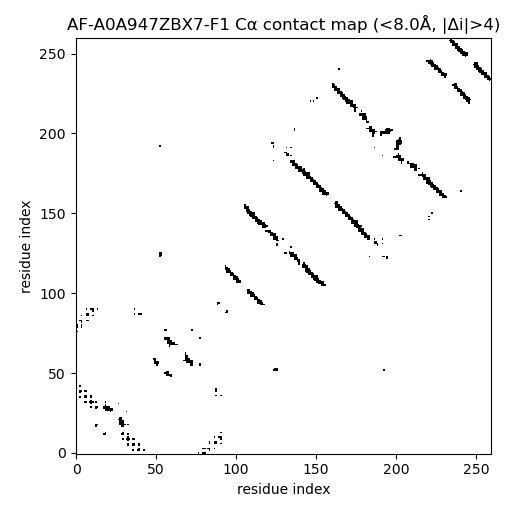 O O . GLY A 1 95 ? 0.115 -10.903 5.198 1.00 61.56 95 GLY A O 1
ATOM 729 N N . VAL A 1 96 ? 2.087 -10.452 6.165 1.00 67.00 96 VAL A N 1
ATOM 730 C CA . VAL A 1 96 ? 1.744 -10.988 7.490 1.00 67.00 96 VAL A CA 1
ATOM 731 C C . VAL A 1 96 ? 2.184 -9.988 8.545 1.00 67.00 96 VAL A C 1
ATOM 733 O O . VAL A 1 96 ? 3.310 -9.494 8.513 1.00 67.00 96 VAL A O 1
ATOM 736 N N . GLY A 1 97 ? 1.310 -9.690 9.501 1.00 72.38 97 GLY A N 1
ATOM 737 C CA . GLY A 1 97 ? 1.619 -8.772 10.587 1.00 72.38 97 GLY A CA 1
ATOM 738 C C . GLY A 1 97 ? 1.018 -9.208 11.912 1.00 72.38 97 GLY A C 1
ATOM 739 O O . GLY A 1 97 ? 0.056 -9.971 11.967 1.00 72.38 97 GLY A O 1
ATOM 740 N N . ALA A 1 98 ? 1.604 -8.703 12.989 1.00 73.94 98 ALA A N 1
ATOM 741 C CA . ALA A 1 98 ? 1.135 -8.890 14.349 1.00 73.94 98 ALA A CA 1
ATOM 742 C C . ALA A 1 98 ? 1.124 -7.543 15.072 1.00 73.94 98 ALA A C 1
ATOM 744 O O . ALA A 1 98 ? 2.009 -6.706 14.888 1.00 73.94 98 ALA A O 1
ATOM 745 N N . LYS A 1 99 ? 0.121 -7.343 15.924 1.00 83.06 99 LYS A N 1
ATOM 746 C CA . LYS A 1 99 ? -0.005 -6.163 16.775 1.00 83.06 99 LYS A CA 1
ATOM 747 C C . LYS A 1 99 ? -0.258 -6.619 18.202 1.00 83.06 99 LYS A C 1
ATOM 749 O O . LYS A 1 99 ? -1.187 -7.380 18.451 1.00 83.06 99 LYS A O 1
ATOM 754 N N . VAL A 1 100 ? 0.530 -6.102 19.135 1.00 80.06 100 VAL A N 1
ATOM 755 C CA . VAL A 1 100 ? 0.260 -6.204 20.572 1.00 80.06 100 VAL A CA 1
ATOM 756 C C . VAL A 1 100 ? -0.019 -4.803 21.081 1.00 80.06 100 VAL A C 1
ATOM 758 O O . VAL A 1 100 ? 0.678 -3.863 20.704 1.00 80.06 100 VAL A O 1
ATOM 761 N N . MET A 1 101 ? -1.042 -4.643 21.917 1.00 88.81 101 MET A N 1
ATOM 762 C CA . MET A 1 101 ? -1.394 -3.344 22.476 1.00 88.81 101 MET A CA 1
ATOM 763 C C . MET A 1 101 ? -1.658 -3.410 23.971 1.00 88.81 101 MET A C 1
ATOM 765 O O . MET A 1 101 ? -2.238 -4.365 24.478 1.00 88.81 101 MET A O 1
ATOM 769 N N . MET A 1 102 ? -1.258 -2.346 24.654 1.00 87.88 102 MET A N 1
ATOM 770 C CA . MET A 1 102 ? -1.616 -2.057 26.029 1.00 87.88 102 MET A CA 1
ATOM 771 C C . MET A 1 102 ? -2.515 -0.824 26.035 1.00 87.88 102 MET A C 1
ATOM 773 O O . MET A 1 102 ? -2.132 0.241 25.548 1.00 87.88 102 MET A O 1
ATOM 777 N N . ARG A 1 103 ? -3.707 -0.971 26.614 1.00 87.19 103 ARG A N 1
ATOM 778 C CA . ARG A 1 103 ? -4.667 0.119 26.791 1.00 87.19 103 ARG A CA 1
ATOM 779 C C . ARG A 1 103 ? -4.558 0.691 28.200 1.00 87.19 103 ARG A C 1
ATOM 781 O O . ARG A 1 103 ? -4.662 -0.031 29.188 1.00 87.19 103 ARG A O 1
ATOM 788 N N . THR A 1 104 ? -4.358 2.001 28.287 1.00 88.25 104 THR A N 1
ATOM 789 C CA . THR A 1 104 ? -4.544 2.778 29.523 1.00 88.25 104 THR A CA 1
ATOM 790 C C . THR A 1 104 ? -5.905 3.487 29.479 1.00 88.25 104 THR A C 1
ATOM 792 O O . THR A 1 104 ? -6.750 3.142 28.659 1.00 88.25 104 THR A O 1
ATOM 795 N N . ARG A 1 105 ? -6.164 4.480 30.344 1.00 89.19 105 ARG A N 1
ATOM 796 C CA . ARG A 1 105 ? -7.452 5.204 30.355 1.00 89.19 105 ARG A CA 1
ATOM 797 C C . ARG A 1 105 ? -7.819 5.790 28.990 1.00 89.19 105 ARG A C 1
ATOM 799 O O . ARG A 1 105 ? -8.920 5.573 28.506 1.00 89.19 105 ARG A O 1
ATOM 806 N N . ASN A 1 106 ? -6.913 6.567 28.409 1.00 94.38 106 ASN A N 1
ATOM 807 C CA . ASN A 1 106 ? -7.162 7.328 27.186 1.00 94.38 106 ASN A CA 1
ATOM 808 C C . ASN A 1 106 ? -6.052 7.163 26.146 1.00 94.38 106 ASN A C 1
ATOM 810 O O . ASN A 1 106 ? -6.117 7.808 25.105 1.00 94.38 106 ASN A O 1
ATOM 814 N N . VAL A 1 107 ? -5.052 6.319 26.407 1.00 95.75 107 VAL A N 1
ATOM 815 C CA . VAL A 1 107 ? -3.942 6.080 25.482 1.00 95.75 107 VAL A CA 1
ATOM 816 C C . VAL A 1 107 ? -3.760 4.586 25.255 1.00 95.75 107 VAL A C 1
ATOM 818 O O . VAL A 1 107 ? -3.600 3.834 26.220 1.00 95.75 107 VAL A O 1
ATOM 821 N N . ASP A 1 108 ? -3.739 4.187 23.987 1.00 94.06 108 ASP A N 1
ATOM 822 C CA . ASP A 1 108 ? -3.322 2.858 23.552 1.00 94.06 108 ASP A CA 1
ATOM 823 C C . ASP A 1 108 ? -1.881 2.931 23.056 1.00 94.06 108 ASP A C 1
ATOM 825 O O . ASP A 1 108 ? -1.570 3.699 22.143 1.00 94.06 108 ASP A O 1
ATOM 829 N N . ILE A 1 109 ? -1.008 2.123 23.650 1.00 95.19 109 ILE A N 1
ATOM 830 C CA . ILE A 1 109 ? 0.360 1.926 23.178 1.00 95.19 109 ILE A CA 1
ATOM 831 C C . ILE A 1 109 ? 0.411 0.583 22.469 1.00 95.19 109 ILE A C 1
ATOM 833 O O . ILE A 1 109 ? 0.047 -0.436 23.055 1.00 95.19 109 ILE A O 1
ATOM 837 N N . ALA A 1 110 ? 0.844 0.569 21.214 1.00 92.31 110 ALA A N 1
ATOM 838 C CA . ALA A 1 110 ? 0.912 -0.642 20.414 1.00 92.31 110 ALA A CA 1
ATOM 839 C C . ALA A 1 110 ? 2.300 -0.851 19.825 1.00 92.31 110 ALA A C 1
ATOM 841 O O . ALA A 1 110 ? 2.933 0.095 19.376 1.00 92.31 110 ALA A O 1
ATOM 842 N N . ILE A 1 111 ? 2.732 -2.106 19.780 1.00 92.00 111 ILE A N 1
ATOM 843 C CA . ILE A 1 111 ? 3.859 -2.544 18.966 1.00 92.00 111 ILE A CA 1
ATOM 844 C C . ILE A 1 111 ? 3.270 -3.308 17.785 1.00 92.00 111 ILE A C 1
ATOM 846 O O . ILE A 1 111 ? 2.533 -4.279 17.977 1.00 92.00 111 ILE A O 1
ATOM 850 N N . LYS A 1 112 ? 3.566 -2.847 16.571 1.00 88.81 112 LYS A N 1
ATOM 851 C CA . LYS A 1 112 ? 3.143 -3.460 15.311 1.00 88.81 112 LYS A CA 1
ATOM 852 C C . LYS A 1 112 ? 4.377 -3.984 14.591 1.00 88.81 112 LYS A C 1
ATOM 854 O O . LYS A 1 112 ? 5.318 -3.229 14.375 1.00 88.81 112 LYS A O 1
ATOM 859 N N . GLY A 1 113 ? 4.365 -5.251 14.212 1.00 86.44 113 GLY A N 1
ATOM 860 C CA . GLY A 1 113 ? 5.333 -5.832 13.290 1.00 86.44 113 GLY A CA 1
ATOM 861 C C . GLY A 1 113 ? 4.622 -6.254 12.014 1.00 86.44 113 GLY A C 1
ATOM 862 O O . GLY A 1 113 ? 3.536 -6.828 12.086 1.00 86.44 113 GLY A O 1
ATOM 863 N N . MET A 1 114 ? 5.215 -5.989 10.858 1.00 85.38 114 MET A N 1
ATOM 864 C CA . MET A 1 114 ? 4.681 -6.437 9.575 1.00 85.38 114 MET A CA 1
ATOM 865 C C . MET A 1 114 ? 5.816 -6.884 8.666 1.00 85.38 114 MET A C 1
ATOM 867 O O . MET A 1 114 ? 6.892 -6.293 8.659 1.00 85.38 114 MET A O 1
ATOM 871 N N . TYR A 1 115 ? 5.549 -7.924 7.894 1.00 84.31 115 TYR A N 1
ATOM 872 C CA . TYR A 1 115 ? 6.334 -8.346 6.751 1.00 84.31 115 TYR A CA 1
ATOM 873 C C . TYR A 1 115 ? 5.456 -8.258 5.507 1.00 84.31 115 TYR A C 1
ATOM 875 O O . TYR A 1 115 ? 4.330 -8.759 5.496 1.00 84.31 115 TYR A O 1
ATOM 883 N N . TRP A 1 116 ? 5.982 -7.626 4.467 1.00 80.62 116 TRP A N 1
ATOM 884 C CA . TRP A 1 116 ? 5.298 -7.356 3.217 1.00 80.62 116 TRP A CA 1
ATOM 885 C C . TRP A 1 116 ? 6.167 -7.838 2.047 1.00 80.62 116 TRP A C 1
ATOM 887 O O . TRP A 1 116 ? 7.254 -7.305 1.838 1.00 80.62 116 TRP A O 1
ATOM 897 N N . LYS A 1 117 ? 5.731 -8.860 1.299 1.00 83.12 117 LYS A N 1
ATOM 898 C CA . LYS A 1 117 ? 6.450 -9.382 0.121 1.00 83.12 117 LYS A CA 1
ATOM 899 C C . LYS A 1 117 ? 6.036 -8.680 -1.179 1.00 83.12 117 LYS A C 1
ATOM 901 O O . LYS A 1 117 ? 5.138 -9.120 -1.892 1.00 83.12 117 LYS A O 1
ATOM 906 N N . ILE A 1 118 ? 6.738 -7.621 -1.538 1.00 78.25 118 ILE A N 1
ATOM 907 C CA . ILE A 1 118 ? 6.390 -6.789 -2.686 1.00 78.25 118 ILE A CA 1
ATOM 908 C C . ILE A 1 118 ? 6.793 -7.492 -3.993 1.00 78.25 118 ILE A C 1
ATOM 910 O O . ILE A 1 118 ? 7.959 -7.517 -4.376 1.00 78.25 118 ILE A O 1
ATOM 914 N N . ASN A 1 119 ? 5.809 -8.025 -4.718 1.00 75.19 119 ASN A N 1
ATOM 915 C CA . ASN A 1 119 ? 6.005 -8.579 -6.060 1.00 75.19 119 ASN A CA 1
ATOM 916 C C . ASN A 1 119 ? 5.912 -7.457 -7.110 1.00 75.19 119 ASN A C 1
ATOM 918 O O . ASN A 1 119 ? 4.912 -7.348 -7.820 1.00 75.19 119 ASN A O 1
ATOM 922 N N . ALA A 1 120 ? 6.922 -6.587 -7.166 1.00 75.75 120 ALA A N 1
ATOM 923 C CA . ALA A 1 120 ? 7.025 -5.584 -8.223 1.00 75.75 120 ALA A CA 1
ATOM 924 C C . ALA A 1 120 ? 7.470 -6.252 -9.542 1.00 75.75 120 ALA A C 1
ATOM 926 O O . ALA A 1 120 ? 8.360 -7.105 -9.508 1.00 75.75 120 ALA A O 1
ATOM 927 N N . PRO A 1 121 ? 6.861 -5.916 -10.692 1.00 74.50 121 PRO A N 1
ATOM 928 C CA . PRO A 1 121 ? 7.281 -6.467 -11.975 1.00 74.50 121 PRO A CA 1
ATOM 929 C C . PRO A 1 121 ? 8.651 -5.917 -12.405 1.00 74.50 121 PRO A C 1
ATOM 931 O O . PRO A 1 121 ? 8.933 -4.726 -12.250 1.00 74.50 121 PRO A O 1
ATOM 934 N N . ASP A 1 122 ? 9.478 -6.783 -12.997 1.00 82.56 122 ASP A N 1
ATOM 935 C CA . ASP A 1 122 ? 10.713 -6.376 -13.677 1.00 82.56 122 ASP A CA 1
ATOM 936 C C . ASP A 1 122 ? 10.350 -5.500 -14.896 1.00 82.56 122 ASP A C 1
ATOM 938 O O . ASP A 1 122 ? 9.454 -5.847 -15.672 1.00 82.56 122 ASP A O 1
ATOM 942 N N . GLY A 1 123 ? 11.029 -4.371 -15.102 1.00 80.62 123 GLY A N 1
ATOM 943 C CA . GLY A 1 123 ? 10.633 -3.405 -16.134 1.00 80.62 123 GLY A CA 1
ATOM 944 C C . GLY A 1 123 ? 11.554 -2.196 -16.237 1.00 80.62 123 GLY A C 1
ATOM 945 O O . GLY A 1 123 ? 12.574 -2.138 -15.565 1.00 80.62 123 GLY A O 1
ATOM 946 N N . ILE A 1 124 ? 11.201 -1.226 -17.082 1.00 77.69 124 ILE A N 1
ATOM 947 C CA . ILE A 1 124 ? 11.876 0.080 -17.100 1.00 77.69 124 ILE A CA 1
ATOM 948 C C . ILE A 1 124 ? 11.214 0.947 -16.036 1.00 77.69 124 ILE A C 1
ATOM 950 O O . ILE A 1 124 ? 10.020 1.233 -16.131 1.00 77.69 124 ILE A O 1
ATOM 954 N N . TRP A 1 125 ? 11.977 1.333 -15.018 1.00 75.25 125 TRP A N 1
ATOM 955 C CA . TRP A 1 125 ? 11.492 2.185 -13.938 1.00 75.25 125 TRP A CA 1
ATOM 956 C C . TRP A 1 125 ? 12.199 3.533 -14.017 1.00 75.25 125 TRP A C 1
ATOM 958 O O . TRP A 1 125 ? 13.423 3.598 -14.069 1.00 75.25 125 TRP A O 1
ATOM 968 N N . LEU A 1 126 ? 11.421 4.616 -14.034 1.00 68.38 126 LEU A N 1
ATOM 969 C CA . LEU A 1 126 ? 11.962 5.968 -13.944 1.00 68.38 126 LEU A CA 1
ATOM 970 C C . LEU A 1 126 ? 12.047 6.415 -12.486 1.00 68.38 126 LEU A C 1
ATOM 972 O O . LEU A 1 126 ? 11.101 6.244 -11.710 1.00 68.38 126 LEU A O 1
ATOM 976 N N . GLY A 1 127 ? 13.154 7.062 -12.129 1.00 55.12 127 GLY A N 1
ATOM 977 C CA . GLY A 1 127 ? 13.246 7.817 -10.886 1.00 55.12 127 GLY A CA 1
ATOM 978 C C . GLY A 1 127 ? 12.369 9.076 -10.926 1.00 55.12 127 GLY A C 1
ATOM 979 O O . GLY A 1 127 ? 12.182 9.708 -11.965 1.00 55.12 127 GLY A O 1
ATOM 980 N N . ILE A 1 128 ? 11.844 9.491 -9.772 1.00 40.06 128 ILE A N 1
ATOM 981 C CA . ILE A 1 128 ? 11.168 10.790 -9.637 1.00 40.06 128 ILE A CA 1
ATOM 982 C C . ILE A 1 128 ? 12.184 11.904 -9.957 1.00 40.06 128 ILE A C 1
ATOM 984 O O . ILE A 1 128 ? 13.211 11.993 -9.289 1.00 40.06 128 ILE A O 1
ATOM 988 N N . ASN A 1 129 ? 11.861 12.784 -10.916 1.00 46.38 129 ASN A N 1
ATOM 989 C CA . ASN A 1 129 ? 12.718 13.861 -11.458 1.00 46.38 129 ASN A CA 1
ATOM 990 C C . ASN A 1 129 ? 13.873 13.419 -12.378 1.00 46.38 129 ASN A C 1
ATOM 992 O O . ASN A 1 129 ? 14.826 14.181 -12.541 1.00 46.38 129 ASN A O 1
ATOM 996 N N . HIS A 1 130 ? 13.784 12.238 -12.982 1.00 62.34 130 HIS A N 1
ATOM 997 C CA . HIS A 1 130 ? 14.749 11.775 -13.977 1.00 62.34 130 HIS A CA 1
ATOM 998 C C . HIS A 1 130 ? 14.181 11.880 -15.399 1.00 62.34 130 HIS A C 1
ATOM 1000 O O . HIS A 1 130 ? 12.975 11.718 -15.597 1.00 62.34 130 HIS A O 1
ATOM 1006 N N . ASP A 1 131 ? 15.042 12.202 -16.367 1.00 76.50 131 ASP A N 1
ATOM 1007 C CA . ASP A 1 131 ? 14.682 12.242 -17.791 1.00 76.50 131 ASP A CA 1
ATOM 1008 C C . ASP A 1 131 ? 14.790 10.830 -18.401 1.00 76.50 131 ASP A C 1
ATOM 1010 O O . ASP A 1 131 ? 15.366 9.925 -17.797 1.00 76.50 131 ASP A O 1
ATOM 1014 N N . TRP A 1 132 ? 14.267 10.620 -19.610 1.00 78.19 132 TRP A N 1
ATOM 1015 C CA . TRP A 1 132 ? 14.326 9.321 -20.304 1.00 78.19 132 TRP A CA 1
ATOM 1016 C C . TRP A 1 132 ? 15.762 8.817 -20.542 1.00 78.19 132 TRP A C 1
ATOM 1018 O O . TRP A 1 132 ? 15.962 7.628 -20.791 1.00 78.19 132 TRP A O 1
ATOM 1028 N N . GLU A 1 133 ? 16.753 9.711 -20.481 1.00 80.19 133 GLU A N 1
ATOM 1029 C CA . GLU A 1 133 ? 18.184 9.401 -20.589 1.00 80.19 133 GLU A CA 1
ATOM 1030 C C . GLU A 1 133 ? 18.699 8.564 -19.406 1.00 80.19 133 GLU A C 1
ATOM 1032 O O . GLU A 1 133 ? 19.658 7.812 -19.570 1.00 80.19 133 GLU A O 1
ATOM 1037 N N . ASP A 1 134 ? 18.023 8.637 -18.256 1.00 79.69 134 ASP A N 1
ATOM 1038 C CA . ASP A 1 134 ? 18.341 7.885 -17.037 1.00 79.69 134 ASP A CA 1
ATOM 1039 C C . ASP A 1 134 ? 17.488 6.607 -16.909 1.00 79.69 134 ASP A C 1
ATOM 1041 O O . ASP A 1 134 ? 17.388 6.014 -15.835 1.00 79.69 134 ASP A O 1
ATOM 1045 N N . ALA A 1 135 ? 16.804 6.193 -17.982 1.00 82.31 135 ALA A N 1
ATOM 1046 C CA . ALA A 1 135 ? 15.981 4.994 -17.959 1.00 82.31 135 ALA A CA 1
ATOM 1047 C C . ALA A 1 135 ? 16.851 3.743 -17.769 1.00 82.31 135 ALA A C 1
ATOM 1049 O O . ALA A 1 135 ? 17.733 3.437 -18.575 1.00 82.31 135 ALA A O 1
ATOM 1050 N N . GLU A 1 136 ? 16.538 2.967 -16.738 1.00 85.06 136 GLU A N 1
ATOM 1051 C CA . GLU A 1 136 ? 17.197 1.698 -16.455 1.00 85.06 136 GLU A CA 1
ATOM 1052 C C . GLU A 1 136 ? 16.177 0.569 -16.377 1.00 85.06 136 GLU A C 1
ATOM 1054 O O . GLU A 1 136 ? 15.027 0.747 -15.966 1.00 85.06 136 GLU A O 1
ATOM 1059 N N . TYR A 1 137 ? 16.605 -0.622 -16.792 1.00 86.06 137 TYR A N 1
ATOM 1060 C CA . TYR A 1 137 ? 15.813 -1.826 -16.595 1.00 86.06 137 TYR A CA 1
ATOM 1061 C C . TYR A 1 137 ? 16.075 -2.363 -15.195 1.00 86.06 137 TYR A C 1
ATOM 1063 O O . TYR A 1 137 ? 17.185 -2.797 -14.887 1.00 86.06 137 TYR A O 1
ATOM 1071 N N . THR A 1 138 ? 15.044 -2.338 -14.364 1.00 88.12 138 THR A N 1
ATOM 1072 C CA . THR A 1 138 ? 15.084 -2.726 -12.962 1.00 88.12 138 THR A CA 1
ATOM 1073 C C . THR A 1 138 ? 14.455 -4.101 -12.776 1.00 88.12 138 THR A C 1
ATOM 1075 O O . THR A 1 138 ? 13.348 -4.372 -13.242 1.00 88.12 138 THR A O 1
ATOM 1078 N N . GLU A 1 139 ? 15.159 -4.970 -12.062 1.00 89.00 139 GLU A N 1
ATOM 1079 C CA . GLU A 1 139 ? 14.706 -6.297 -11.667 1.00 89.00 139 GLU A CA 1
ATOM 1080 C C . GLU A 1 139 ? 14.552 -6.365 -10.144 1.00 89.00 139 GLU A C 1
ATOM 1082 O O . GLU A 1 139 ? 15.498 -6.068 -9.410 1.00 89.00 139 GLU A O 1
ATOM 1087 N N . PHE A 1 140 ? 13.399 -6.831 -9.667 1.00 88.25 140 PHE A N 1
ATOM 1088 C CA . PHE A 1 140 ? 13.112 -7.002 -8.242 1.00 88.25 140 PHE A CA 1
ATOM 1089 C C . PHE A 1 140 ? 13.218 -8.481 -7.876 1.00 88.25 140 PHE A C 1
ATOM 1091 O O . PHE A 1 140 ? 12.410 -9.309 -8.301 1.00 88.25 140 PHE A O 1
ATOM 1098 N N . LYS A 1 141 ? 14.223 -8.853 -7.079 1.00 92.50 141 LYS A N 1
ATOM 1099 C CA . LYS A 1 141 ? 14.438 -10.242 -6.647 1.00 92.50 141 LYS A CA 1
ATOM 1100 C C . LYS A 1 141 ? 14.104 -10.390 -5.170 1.00 92.50 141 LYS A C 1
ATOM 1102 O O . LYS A 1 141 ? 14.803 -9.860 -4.312 1.00 92.50 141 LYS A O 1
ATOM 1107 N N . ASP A 1 142 ? 13.017 -11.115 -4.900 1.00 89.88 142 ASP A N 1
ATOM 1108 C CA . ASP A 1 142 ? 12.489 -11.358 -3.550 1.00 89.88 142 ASP A CA 1
ATOM 1109 C C . ASP A 1 142 ? 12.284 -10.070 -2.736 1.00 89.88 142 ASP A C 1
ATOM 1111 O O . ASP A 1 142 ? 12.508 -10.032 -1.524 1.00 89.88 142 ASP A O 1
ATOM 1115 N N . PHE A 1 143 ? 11.857 -9.009 -3.424 1.00 85.62 143 PHE A N 1
ATOM 1116 C CA . PHE A 1 143 ? 11.701 -7.691 -2.835 1.00 85.62 143 PHE A CA 1
ATOM 1117 C C . PHE A 1 143 ? 10.609 -7.680 -1.762 1.00 85.62 143 PHE A C 1
ATOM 1119 O O . PHE A 1 143 ? 9.553 -8.310 -1.880 1.00 85.62 143 PHE A O 1
ATOM 1126 N N . GLY A 1 144 ? 10.859 -6.961 -0.677 1.00 88.38 144 GLY A N 1
ATOM 1127 C CA . GLY A 1 144 ? 9.909 -6.853 0.413 1.00 88.38 144 GLY A CA 1
ATOM 1128 C C . GLY A 1 144 ? 10.279 -5.790 1.426 1.00 88.38 144 GLY A C 1
ATOM 1129 O O . GLY A 1 144 ? 11.333 -5.166 1.366 1.00 88.38 144 GLY A O 1
ATOM 1130 N N . LEU A 1 145 ? 9.391 -5.596 2.388 1.00 86.31 145 LEU A N 1
ATOM 1131 C CA . LEU A 1 145 ? 9.553 -4.663 3.486 1.00 86.31 145 LEU A CA 1
ATOM 1132 C C . LEU A 1 145 ? 9.160 -5.370 4.777 1.00 86.31 145 LEU A C 1
ATOM 1134 O O . LEU A 1 145 ? 8.026 -5.820 4.925 1.00 86.31 145 LEU A O 1
ATOM 1138 N N . ALA A 1 146 ? 10.079 -5.451 5.731 1.00 90.31 146 ALA A N 1
ATOM 1139 C CA . ALA A 1 146 ? 9.738 -5.793 7.105 1.00 90.31 146 ALA A CA 1
ATOM 1140 C C . ALA A 1 146 ? 9.838 -4.538 7.958 1.00 90.31 146 ALA A C 1
ATOM 1142 O O . ALA A 1 146 ? 10.812 -3.805 7.839 1.00 90.31 146 ALA A O 1
ATOM 1143 N N . TYR A 1 147 ? 8.877 -4.276 8.836 1.00 91.69 147 TYR A N 1
ATOM 1144 C CA . TYR A 1 147 ? 8.979 -3.144 9.747 1.00 91.69 147 TYR A CA 1
ATOM 1145 C C . TYR A 1 147 ? 8.420 -3.433 11.130 1.00 91.69 147 TYR A C 1
ATOM 1147 O O . TYR A 1 147 ? 7.560 -4.295 11.322 1.00 91.69 147 TYR A O 1
ATOM 1155 N N . LEU A 1 148 ? 8.942 -2.681 12.095 1.00 94.19 148 LEU A N 1
ATOM 1156 C CA . LEU A 1 148 ? 8.504 -2.648 13.477 1.00 94.19 148 LEU A CA 1
ATOM 1157 C C . LEU A 1 148 ? 8.197 -1.202 13.857 1.00 94.19 148 LEU A C 1
ATOM 1159 O O . LEU A 1 148 ? 9.017 -0.307 13.656 1.00 94.19 148 LEU A O 1
ATOM 1163 N N . GLU A 1 149 ? 7.027 -0.981 14.435 1.00 94.88 149 GLU A N 1
ATOM 1164 C CA . GLU A 1 149 ? 6.529 0.338 14.803 1.00 94.88 149 GLU A CA 1
ATOM 1165 C C . GLU A 1 149 ? 5.982 0.329 16.229 1.00 94.88 149 GLU A C 1
ATOM 1167 O O . GLU A 1 149 ? 5.256 -0.583 16.631 1.00 94.88 149 GLU A O 1
ATOM 1172 N N . LEU A 1 150 ? 6.309 1.376 16.982 1.00 96.75 150 LEU A N 1
ATOM 1173 C CA . LEU A 1 150 ? 5.671 1.731 18.238 1.00 96.75 150 LEU A CA 1
ATOM 1174 C C . LEU A 1 150 ? 4.672 2.860 17.980 1.00 96.75 150 LEU A C 1
ATOM 1176 O O . LEU A 1 150 ? 5.055 3.946 17.551 1.00 96.75 150 LEU A O 1
ATOM 1180 N N . THR A 1 151 ? 3.406 2.625 18.297 1.00 96.06 151 THR A N 1
ATOM 1181 C CA . THR A 1 151 ? 2.313 3.574 18.091 1.00 96.06 151 THR A CA 1
ATOM 1182 C C . THR A 1 151 ? 1.731 4.032 19.419 1.00 96.06 151 THR A C 1
ATOM 1184 O O . THR A 1 151 ? 1.448 3.207 20.288 1.00 96.06 151 THR A O 1
ATOM 1187 N N . ALA A 1 152 ? 1.469 5.331 19.549 1.00 97.50 152 ALA A N 1
ATOM 1188 C CA . ALA A 1 152 ? 0.652 5.901 20.613 1.00 97.50 152 ALA A CA 1
ATOM 1189 C C . ALA A 1 152 ? -0.650 6.456 20.023 1.00 97.50 152 ALA A C 1
ATOM 1191 O O . ALA A 1 152 ? -0.624 7.266 19.096 1.00 97.50 152 ALA A O 1
ATOM 1192 N N . THR A 1 153 ? -1.787 6.016 20.562 1.00 97.50 153 THR A N 1
ATOM 1193 C CA . THR A 1 153 ? -3.127 6.411 20.106 1.00 97.50 153 THR A CA 1
ATOM 1194 C C . THR A 1 153 ? -3.894 7.039 21.254 1.00 97.50 153 THR A C 1
ATOM 1196 O O . THR A 1 153 ? -4.160 6.375 22.253 1.00 97.50 153 THR A O 1
ATOM 1199 N N . TRP A 1 154 ? -4.282 8.298 21.114 1.00 98.12 154 TRP A N 1
ATOM 1200 C CA . TRP A 1 154 ? -5.167 8.981 22.047 1.00 98.12 154 TRP A CA 1
ATOM 1201 C C . TRP A 1 154 ? -6.619 8.721 21.670 1.00 98.12 154 TRP A C 1
ATOM 1203 O O . TRP A 1 154 ? -6.999 8.827 20.507 1.00 98.12 154 TRP A O 1
ATOM 1213 N N . ASN A 1 155 ? -7.425 8.401 22.677 1.00 97.19 155 ASN A N 1
ATOM 1214 C CA . ASN A 1 155 ? -8.841 8.098 22.550 1.00 97.19 155 ASN A CA 1
ATOM 1215 C C . ASN A 1 155 ? -9.653 9.201 23.238 1.00 97.19 155 ASN A C 1
ATOM 1217 O O . ASN A 1 155 ? -9.724 9.254 24.469 1.00 97.19 155 ASN A O 1
ATOM 1221 N N . THR A 1 156 ? -10.274 10.074 22.448 1.00 97.69 156 THR A N 1
ATOM 1222 C CA . THR A 1 156 ? -11.159 11.135 22.937 1.00 97.69 156 THR A CA 1
ATOM 1223 C C . THR A 1 156 ? -12.605 10.647 22.865 1.00 97.69 156 THR A C 1
ATOM 1225 O O . THR A 1 156 ? -13.112 10.448 21.758 1.00 97.69 156 THR A O 1
ATOM 1228 N N . PRO A 1 157 ? -13.290 10.438 24.004 1.00 97.19 157 PRO A N 1
ATOM 1229 C CA . PRO A 1 157 ? -14.673 9.981 23.992 1.00 97.19 157 PRO A CA 1
ATOM 1230 C C . PRO A 1 157 ? -15.577 11.041 23.357 1.00 97.19 157 PRO A C 1
ATOM 1232 O O . PRO A 1 157 ? -15.528 12.216 23.719 1.00 97.19 157 PRO A O 1
ATOM 1235 N N . LEU A 1 158 ? -16.405 10.608 22.410 1.00 97.50 158 LEU A N 1
ATOM 1236 C CA . LEU A 1 158 ? -17.505 11.387 21.839 1.00 97.50 158 LEU A CA 1
ATOM 1237 C C . LEU A 1 158 ? -18.839 10.984 22.482 1.00 97.50 158 LEU A C 1
ATOM 1239 O O . LEU A 1 158 ? -19.686 11.835 22.735 1.00 97.50 158 LEU A O 1
ATOM 1243 N N . THR A 1 159 ? -19.011 9.686 22.750 1.00 96.56 159 THR A N 1
ATOM 1244 C CA . THR A 1 159 ? -20.120 9.086 23.514 1.00 96.56 159 THR A CA 1
ATOM 1245 C C . THR A 1 159 ? -19.586 7.887 24.310 1.00 96.56 159 THR A C 1
ATOM 1247 O O . THR A 1 159 ? -18.395 7.591 24.221 1.00 96.56 159 THR A O 1
ATOM 1250 N N . ASP A 1 160 ? -20.446 7.169 25.038 1.00 94.62 160 ASP A N 1
ATOM 1251 C CA . ASP A 1 160 ? -20.047 6.013 25.859 1.00 94.62 160 ASP A CA 1
ATOM 1252 C C . ASP A 1 160 ? -19.310 4.916 25.069 1.00 94.62 160 ASP A C 1
ATOM 1254 O O . ASP A 1 160 ? -18.414 4.277 25.611 1.00 94.62 160 ASP A O 1
ATOM 1258 N N . ASN 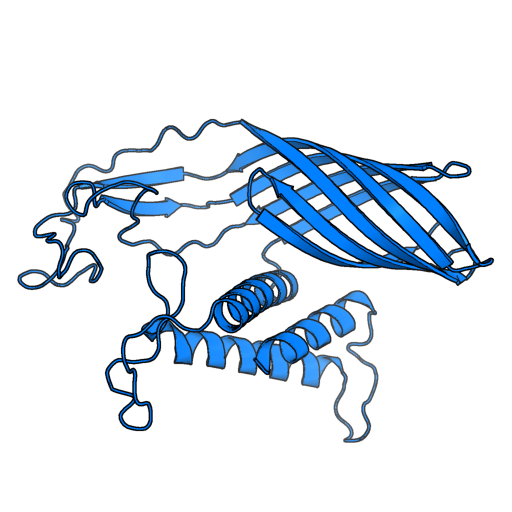A 1 161 ? -19.634 4.749 23.781 1.00 95.25 161 ASN A N 1
ATOM 1259 C CA . ASN A 1 161 ? -19.068 3.698 22.926 1.00 95.25 161 ASN A CA 1
ATOM 1260 C C . ASN A 1 161 ? -18.349 4.240 21.682 1.00 95.25 161 ASN A C 1
ATOM 1262 O O . ASN A 1 161 ? -17.850 3.456 20.883 1.00 95.25 161 ASN A O 1
ATOM 1266 N N . LEU A 1 162 ? -18.317 5.559 21.470 1.00 96.56 162 LEU A N 1
ATOM 1267 C CA . LEU A 1 162 ? -17.738 6.177 20.273 1.00 96.56 162 LEU A CA 1
ATOM 1268 C C . LEU A 1 162 ? -16.593 7.099 20.666 1.00 96.56 162 LEU A C 1
ATOM 1270 O O . LEU A 1 162 ? -16.785 8.009 21.471 1.00 96.56 162 LEU A O 1
ATOM 1274 N N . TYR A 1 163 ? -15.442 6.925 20.031 1.00 97.62 163 TYR A N 1
ATOM 1275 C CA . TYR A 1 163 ? -14.243 7.706 20.288 1.00 97.62 163 TYR A CA 1
ATOM 1276 C C . TYR A 1 163 ? -13.709 8.289 18.986 1.00 97.62 163 TYR A C 1
ATOM 1278 O O . TYR A 1 163 ? -13.647 7.611 17.959 1.00 97.62 163 TYR A O 1
ATOM 1286 N N . PHE A 1 164 ? -13.273 9.541 19.051 1.00 98.00 164 PHE A N 1
ATOM 1287 C CA . PHE A 1 164 ? -12.326 10.069 18.085 1.00 98.00 164 PHE A CA 1
ATOM 1288 C C . PHE A 1 164 ? -10.934 9.599 18.491 1.00 98.00 164 PHE A C 1
ATOM 1290 O O . PHE A 1 164 ? -10.539 9.755 19.650 1.00 98.00 164 PHE A O 1
ATOM 1297 N N . ILE A 1 165 ? -10.201 9.020 17.548 1.00 97.69 165 ILE A N 1
ATOM 1298 C CA . ILE A 1 165 ? -8.840 8.549 17.780 1.00 97.69 165 ILE A CA 1
ATOM 1299 C C . ILE A 1 165 ? -7.863 9.347 16.935 1.00 97.69 165 ILE A C 1
ATOM 1301 O O . ILE A 1 165 ? -8.141 9.676 15.785 1.00 97.69 165 ILE A O 1
ATOM 1305 N N . TYR A 1 166 ? -6.712 9.661 17.507 1.00 97.94 166 TYR A N 1
ATOM 1306 C CA . TYR A 1 166 ? -5.592 10.236 16.778 1.00 97.94 166 TYR A CA 1
ATOM 1307 C C . TYR A 1 166 ? -4.300 9.713 17.374 1.00 97.94 166 TYR A C 1
ATOM 1309 O O . TYR A 1 166 ? -4.227 9.415 18.567 1.00 97.94 166 TYR A O 1
ATOM 1317 N N . GLY A 1 167 ? -3.275 9.580 16.552 1.00 96.94 167 GLY A N 1
ATOM 1318 C CA . GLY A 1 167 ? -2.045 8.974 17.012 1.00 96.94 167 GLY A CA 1
ATOM 1319 C C . GLY A 1 167 ? -0.868 9.259 16.116 1.00 96.94 167 GLY A C 1
ATOM 1320 O O . GLY A 1 167 ? -0.995 9.792 15.011 1.00 96.94 167 GLY A O 1
ATOM 1321 N N . PHE A 1 168 ? 0.288 8.882 16.639 1.00 97.25 168 PHE A N 1
ATOM 1322 C CA . PHE A 1 168 ? 1.513 8.830 15.875 1.00 97.25 168 PHE A CA 1
ATOM 1323 C C . PHE A 1 168 ? 2.251 7.529 16.170 1.00 97.25 168 PHE A C 1
ATOM 1325 O O . PHE A 1 168 ? 2.148 6.965 17.264 1.00 97.25 168 PHE A O 1
ATOM 1332 N N . GLY A 1 169 ? 2.986 7.057 15.177 1.00 95.44 169 GLY A N 1
ATOM 1333 C CA . GLY A 1 169 ? 3.850 5.898 15.265 1.00 95.44 169 GLY A CA 1
ATOM 1334 C C . GLY A 1 169 ? 5.256 6.256 14.829 1.00 95.44 169 GLY A C 1
ATOM 1335 O O . GLY A 1 169 ? 5.450 7.039 13.900 1.00 95.44 169 GLY A O 1
ATOM 1336 N N . ILE A 1 170 ? 6.234 5.689 15.523 1.00 96.69 170 ILE A N 1
ATOM 1337 C CA . ILE A 1 170 ? 7.636 5.737 15.124 1.00 96.69 170 ILE A CA 1
ATOM 1338 C C . ILE A 1 170 ? 8.163 4.315 15.034 1.00 96.69 170 ILE A C 1
ATOM 1340 O O . ILE A 1 170 ? 7.844 3.461 15.862 1.00 96.69 170 ILE A O 1
ATOM 1344 N N . GLY A 1 171 ? 8.978 4.052 14.029 1.00 94.75 171 GLY A N 1
ATOM 1345 C CA . GLY A 1 171 ? 9.466 2.713 13.779 1.00 94.75 171 GLY A CA 1
ATOM 1346 C C . GLY A 1 171 ? 10.676 2.676 12.873 1.00 94.75 171 GLY A C 1
ATOM 1347 O O . GLY A 1 171 ? 11.177 3.699 12.403 1.00 94.75 171 GLY A O 1
ATOM 1348 N N . GLY A 1 172 ? 11.127 1.454 12.635 1.00 93.44 172 GLY A N 1
ATOM 1349 C CA . GLY A 1 172 ? 12.160 1.131 11.669 1.00 93.44 172 GLY A CA 1
ATOM 1350 C C . GLY A 1 172 ? 11.660 0.030 10.749 1.00 93.44 172 GLY A C 1
ATOM 1351 O O . GLY A 1 172 ? 11.037 -0.931 11.199 1.00 93.44 172 GLY A O 1
ATOM 1352 N N . GLY A 1 173 ? 11.929 0.187 9.463 1.00 92.38 173 GLY A N 1
ATOM 1353 C CA . GLY A 1 173 ? 11.751 -0.832 8.446 1.00 92.38 173 GLY A CA 1
ATOM 1354 C C . GLY A 1 173 ? 13.094 -1.269 7.892 1.00 92.38 173 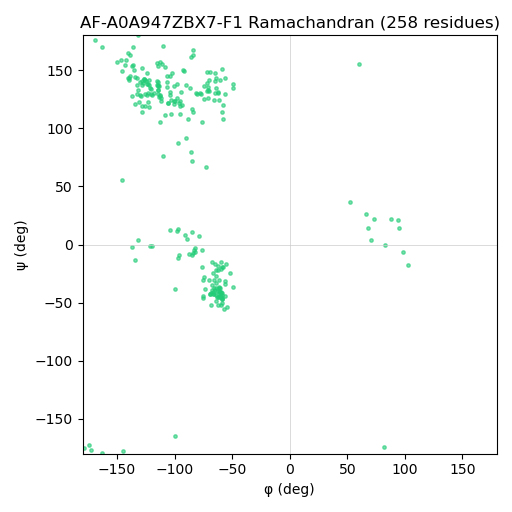GLY A C 1
ATOM 1355 O O . GLY A 1 173 ? 14.066 -0.523 7.961 1.00 92.38 173 GLY A O 1
ATOM 1356 N N . VAL A 1 174 ? 13.136 -2.467 7.335 1.00 92.25 174 VAL A N 1
ATOM 1357 C CA . VAL A 1 174 ? 14.229 -2.978 6.523 1.00 92.25 174 VAL A CA 1
ATOM 1358 C C . VAL A 1 174 ? 13.656 -3.398 5.183 1.00 92.25 174 VAL A C 1
ATOM 1360 O O . VAL A 1 174 ? 12.656 -4.122 5.117 1.00 92.25 174 VAL A O 1
ATOM 1363 N N . VAL A 1 175 ? 14.274 -2.907 4.117 1.00 89.38 175 VAL A N 1
ATOM 1364 C CA . VAL A 1 175 ? 13.977 -3.377 2.770 1.00 89.38 175 VAL A CA 1
ATOM 1365 C C . VAL A 1 175 ? 14.695 -4.710 2.593 1.00 89.38 175 VAL A C 1
ATOM 1367 O O . VAL A 1 175 ? 15.863 -4.858 2.951 1.00 89.38 175 VAL A O 1
ATOM 1370 N N . LEU A 1 176 ? 13.956 -5.704 2.126 1.00 91.19 176 LEU A N 1
ATOM 1371 C CA . LEU A 1 176 ? 14.411 -7.069 1.920 1.00 91.19 176 LEU A CA 1
ATOM 1372 C C . LEU A 1 176 ? 14.478 -7.354 0.423 1.00 91.19 176 LEU A C 1
ATOM 1374 O O . LEU A 1 176 ? 13.750 -6.747 -0.362 1.00 91.19 176 LEU A O 1
ATOM 1378 N N . GLY A 1 177 ? 15.319 -8.316 0.058 1.00 91.44 177 GLY A N 1
ATOM 1379 C CA . GLY A 1 177 ? 15.565 -8.665 -1.335 1.00 91.44 177 GLY A CA 1
ATOM 1380 C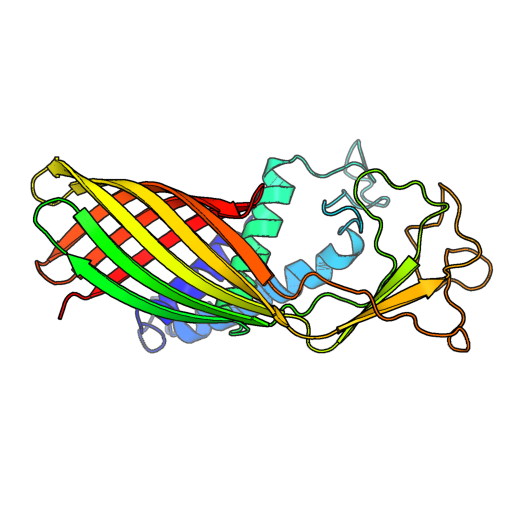 C . GLY A 1 177 ? 16.571 -7.737 -2.001 1.00 91.44 177 GLY A C 1
ATOM 1381 O O . GLY A 1 177 ? 17.187 -6.887 -1.358 1.00 91.44 177 GLY A O 1
ATOM 1382 N N . ASP A 1 178 ? 16.730 -7.939 -3.301 1.00 93.00 178 ASP A N 1
ATOM 1383 C CA . ASP A 1 178 ? 17.718 -7.249 -4.114 1.00 93.00 178 ASP A CA 1
ATOM 1384 C C . ASP A 1 178 ? 17.028 -6.536 -5.276 1.00 93.00 178 ASP A C 1
ATOM 1386 O O . ASP A 1 178 ? 16.143 -7.094 -5.931 1.00 93.00 178 ASP A O 1
ATOM 1390 N N . ILE A 1 179 ? 17.467 -5.309 -5.543 1.00 90.69 179 ILE A N 1
ATOM 1391 C CA . ILE A 1 179 ? 17.151 -4.599 -6.777 1.00 90.69 179 ILE A CA 1
ATOM 1392 C C . ILE A 1 179 ? 18.395 -4.641 -7.655 1.00 90.69 179 ILE A C 1
ATOM 1394 O O . ILE A 1 179 ? 19.496 -4.315 -7.203 1.00 90.69 179 ILE A O 1
ATOM 1398 N N . TYR A 1 180 ? 18.214 -5.067 -8.899 1.00 93.00 180 TYR A N 1
ATOM 1399 C CA . TYR A 1 180 ? 19.255 -4.994 -9.913 1.00 93.00 180 TYR A CA 1
ATOM 1400 C C . TYR A 1 180 ? 18.846 -4.030 -11.006 1.00 93.00 180 TYR A C 1
ATOM 1402 O O . TYR A 1 180 ? 17.704 -4.062 -11.453 1.00 93.00 180 TYR A O 1
ATOM 1410 N N . THR A 1 181 ? 19.791 -3.244 -11.482 1.00 91.12 181 THR A N 1
ATOM 1411 C CA . THR A 1 181 ? 19.628 -2.347 -12.618 1.00 91.12 181 THR A CA 1
ATOM 1412 C C . THR A 1 181 ? 20.509 -2.802 -13.768 1.00 91.12 181 THR A C 1
ATOM 1414 O O . THR A 1 181 ? 21.511 -3.519 -13.621 1.00 91.12 181 THR A O 1
ATOM 1417 N N . ARG A 1 182 ? 20.070 -2.454 -14.972 1.00 90.69 182 ARG A N 1
ATOM 1418 C CA . ARG A 1 182 ? 20.813 -2.638 -16.210 1.00 90.69 182 ARG A CA 1
ATOM 1419 C C . ARG A 1 182 ? 20.627 -1.389 -17.060 1.00 90.69 182 ARG A C 1
ATOM 1421 O O . ARG A 1 182 ? 19.502 -0.888 -17.132 1.00 90.69 182 ARG A O 1
ATOM 1428 N N . PRO A 1 183 ? 21.663 -0.983 -17.811 1.00 88.38 183 PRO A N 1
ATOM 1429 C CA . PRO A 1 183 ? 21.504 0.063 -18.804 1.00 88.38 183 PRO A CA 1
ATOM 1430 C C . PRO A 1 183 ? 20.396 -0.304 -19.792 1.00 88.38 183 PRO A C 1
ATOM 1432 O O . PRO A 1 183 ? 20.400 -1.410 -20.359 1.00 88.38 183 PRO A O 1
ATOM 1435 N N . ALA A 1 184 ? 19.467 0.623 -20.001 1.00 86.75 184 ALA A N 1
ATOM 1436 C CA . ALA A 1 184 ? 18.531 0.553 -21.105 1.00 86.75 184 ALA A CA 1
ATOM 1437 C C . ALA A 1 184 ? 19.098 1.307 -22.319 1.00 86.75 184 ALA A C 1
ATOM 1439 O O . ALA A 1 184 ? 19.881 2.248 -22.201 1.00 86.75 184 ALA A O 1
ATOM 1440 N N . TYR A 1 185 ? 18.744 0.849 -23.514 1.00 86.19 185 TYR A N 1
ATOM 1441 C CA . TYR A 1 185 ? 19.253 1.350 -24.785 1.00 86.19 185 TYR A CA 1
ATOM 1442 C C . TYR A 1 185 ? 18.108 1.692 -25.725 1.00 86.19 185 TYR A C 1
ATOM 1444 O O . TYR A 1 185 ? 17.037 1.086 -25.681 1.00 86.19 185 TYR A O 1
ATOM 1452 N N . GLY A 1 186 ? 18.366 2.645 -26.623 1.00 86.44 186 GLY A N 1
ATOM 1453 C CA . GLY A 1 186 ? 17.383 3.078 -27.615 1.00 86.44 186 GLY A CA 1
ATOM 1454 C C . GLY A 1 186 ? 16.185 3.807 -27.009 1.00 86.44 186 GLY A C 1
ATOM 1455 O O . GLY A 1 186 ? 15.186 3.968 -27.704 1.00 86.44 186 GLY A O 1
ATOM 1456 N N . CYS A 1 187 ? 16.290 4.223 -25.746 1.00 84.88 187 CYS A N 1
ATOM 1457 C CA . CYS A 1 187 ? 15.277 5.000 -25.053 1.00 84.88 187 CYS A CA 1
ATOM 1458 C C . CYS A 1 187 ? 15.283 6.427 -25.619 1.00 84.88 187 CYS A C 1
ATOM 1460 O O . CYS A 1 187 ? 16.338 6.970 -25.938 1.00 84.88 187 CYS A O 1
ATOM 1462 N N . THR A 1 188 ? 14.105 6.996 -25.807 1.00 85.69 188 THR A N 1
ATOM 1463 C CA . THR A 1 188 ? 13.826 8.369 -26.227 1.00 85.69 188 THR A CA 1
ATOM 1464 C C . THR A 1 188 ? 12.626 8.847 -25.426 1.00 85.69 188 THR A C 1
ATOM 1466 O O . THR A 1 188 ? 11.881 8.017 -24.901 1.00 85.69 188 THR A O 1
ATOM 1469 N N . ALA A 1 189 ? 12.375 10.158 -25.405 1.00 82.56 189 ALA A N 1
ATOM 1470 C CA . ALA A 1 189 ? 11.182 10.735 -24.780 1.00 82.56 189 ALA A CA 1
ATOM 1471 C C . ALA A 1 189 ? 9.857 10.094 -25.248 1.00 82.56 189 ALA A C 1
ATOM 1473 O O . ALA A 1 189 ? 8.883 10.122 -24.509 1.00 82.56 189 ALA A O 1
ATOM 1474 N N . ASP A 1 190 ? 9.830 9.497 -26.446 1.00 82.69 190 ASP A N 1
ATOM 1475 C CA . ASP A 1 190 ? 8.628 8.900 -27.037 1.00 82.69 190 ASP A CA 1
ATOM 1476 C C . ASP A 1 190 ? 8.516 7.378 -26.817 1.00 82.69 190 ASP A C 1
ATOM 1478 O O . ASP A 1 190 ? 7.483 6.793 -27.141 1.00 82.69 190 ASP A O 1
ATOM 1482 N N . ASN A 1 191 ? 9.574 6.694 -26.354 1.00 79.75 191 ASN A N 1
ATOM 1483 C CA . ASN A 1 191 ? 9.605 5.222 -26.345 1.00 79.75 191 ASN A CA 1
ATOM 1484 C C . ASN A 1 191 ? 10.164 4.569 -25.069 1.00 79.75 191 ASN A C 1
ATOM 1486 O O . ASN A 1 191 ? 10.191 3.334 -24.992 1.00 79.75 191 ASN A O 1
ATOM 1490 N N . PHE A 1 192 ? 10.619 5.364 -24.091 1.00 74.44 192 PHE A N 1
ATOM 1491 C CA . PHE A 1 19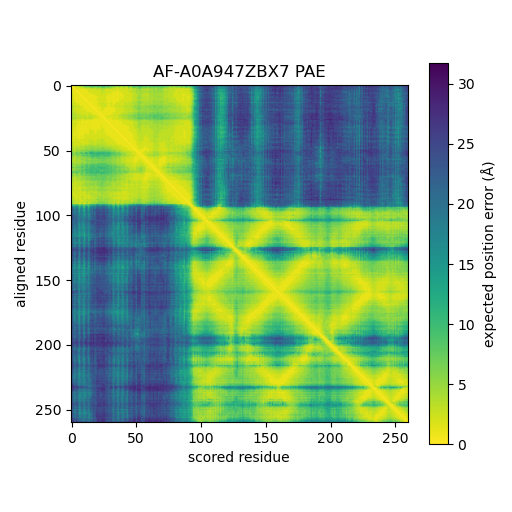2 ? 11.183 4.857 -22.834 1.00 74.44 192 PHE A CA 1
ATOM 1492 C C . PHE A 1 192 ? 10.185 3.987 -22.047 1.00 74.44 192 PHE A C 1
ATOM 1494 O O . PHE A 1 192 ? 10.581 3.133 -21.262 1.00 74.44 192 PHE A O 1
ATOM 1501 N N . GLU A 1 193 ? 8.893 4.143 -22.330 1.00 64.94 193 GLU A N 1
ATOM 1502 C CA . GLU A 1 193 ? 7.772 3.456 -21.683 1.00 64.94 193 GLU A CA 1
ATOM 1503 C C . GLU A 1 193 ? 7.467 2.062 -22.261 1.00 64.94 193 GLU A C 1
ATOM 1505 O O . GLU A 1 193 ? 6.653 1.338 -21.694 1.00 64.94 193 GLU A O 1
ATOM 1510 N N . ASN A 1 194 ? 8.113 1.658 -23.367 1.00 67.62 194 ASN A N 1
ATOM 1511 C CA . ASN A 1 194 ? 7.890 0.370 -24.043 1.00 67.62 194 ASN A CA 1
ATOM 1512 C C . ASN A 1 194 ? 9.094 -0.584 -23.885 1.00 67.62 194 ASN A C 1
ATOM 1514 O O . ASN A 1 194 ? 9.872 -0.765 -24.836 1.00 67.62 194 ASN A O 1
ATOM 1518 N N . PRO A 1 195 ? 9.263 -1.214 -22.703 1.00 59.97 195 PRO A N 1
ATOM 1519 C CA . PRO A 1 195 ? 10.325 -2.178 -22.470 1.00 59.97 195 PRO A CA 1
ATOM 1520 C C . PRO A 1 195 ? 10.162 -3.387 -23.393 1.00 59.97 195 PRO A C 1
ATOM 1522 O O . PRO A 1 195 ? 9.108 -4.019 -23.418 1.00 59.97 195 PRO A O 1
ATOM 1525 N N . ASN A 1 196 ? 11.245 -3.768 -24.075 1.00 58.56 196 ASN A N 1
ATOM 1526 C CA . ASN A 1 196 ? 11.419 -5.027 -24.830 1.00 58.56 196 ASN A CA 1
ATOM 1527 C C . ASN A 1 196 ? 11.125 -5.002 -26.338 1.00 58.56 196 ASN A C 1
ATOM 1529 O O . ASN A 1 196 ? 11.097 -6.063 -26.966 1.00 58.56 196 ASN A O 1
ATOM 1533 N N . THR A 1 197 ? 11.009 -3.832 -26.966 1.00 59.81 197 THR A N 1
ATOM 1534 C CA . THR A 1 197 ? 10.925 -3.755 -28.437 1.00 59.81 197 THR A CA 1
ATOM 1535 C C . THR A 1 197 ? 12.292 -3.460 -29.051 1.00 59.81 197 THR A C 1
ATOM 1537 O O . THR A 1 197 ? 12.646 -2.307 -29.288 1.00 59.81 197 THR A O 1
ATOM 1540 N N . ILE A 1 198 ? 13.086 -4.503 -29.324 1.00 61.00 198 ILE A N 1
ATOM 1541 C CA . ILE A 1 198 ? 14.372 -4.346 -30.024 1.00 61.00 198 ILE A CA 1
ATOM 1542 C C . ILE A 1 198 ? 14.113 -3.697 -31.393 1.00 61.00 198 ILE A C 1
ATOM 1544 O O . ILE A 1 198 ? 13.489 -4.297 -32.265 1.00 61.00 198 ILE A O 1
ATOM 1548 N N . GLY A 1 199 ? 14.609 -2.470 -31.571 1.00 64.44 199 GLY A N 1
ATOM 1549 C CA . GLY A 1 199 ? 14.524 -1.701 -32.816 1.00 64.44 199 GLY A CA 1
ATOM 1550 C C . GLY A 1 199 ? 13.464 -0.595 -32.847 1.00 64.44 199 GLY A C 1
ATOM 1551 O O . GLY A 1 199 ? 13.583 0.292 -33.689 1.00 64.44 199 GLY A O 1
ATOM 1552 N N . THR A 1 200 ? 12.473 -0.598 -31.949 1.00 65.75 200 THR A N 1
ATOM 1553 C CA . THR A 1 200 ? 11.408 0.432 -31.919 1.00 65.75 200 THR A CA 1
ATOM 1554 C C . THR A 1 200 ? 11.095 0.990 -30.529 1.00 65.75 200 THR A C 1
ATOM 1556 O O . THR A 1 200 ? 10.429 2.016 -30.442 1.00 65.75 200 THR A O 1
ATOM 1559 N N . GLY A 1 201 ? 11.571 0.359 -29.454 1.00 71.94 201 GLY A N 1
ATOM 1560 C CA . GLY A 1 201 ? 11.347 0.790 -28.073 1.00 71.94 201 GLY A CA 1
ATOM 1561 C C . GLY A 1 201 ? 12.631 0.819 -27.251 1.00 71.94 201 GLY A C 1
ATOM 1562 O O . GLY A 1 201 ? 13.704 0.473 -27.746 1.00 71.94 201 GLY A O 1
ATOM 1563 N N . CYS A 1 202 ? 12.501 1.203 -25.987 1.00 78.38 202 CYS A N 1
ATOM 1564 C CA . CYS A 1 202 ? 13.561 1.105 -24.992 1.00 78.38 202 CYS A CA 1
ATOM 1565 C C . CYS A 1 202 ? 13.782 -0.374 -24.629 1.00 78.38 202 CYS A C 1
ATOM 1567 O O . CYS A 1 202 ? 12.847 -1.124 -24.339 1.00 78.38 202 CYS A O 1
ATOM 1569 N N . TYR A 1 203 ? 15.018 -0.856 -24.730 1.00 83.81 203 TYR A N 1
ATOM 1570 C CA . TYR A 1 203 ? 15.334 -2.272 -24.529 1.00 83.81 203 TYR A CA 1
ATOM 1571 C C . TYR A 1 203 ? 16.586 -2.442 -23.678 1.00 83.81 203 TYR A C 1
ATOM 1573 O O . TYR A 1 203 ? 17.473 -1.597 -23.682 1.00 83.81 203 TYR A O 1
ATOM 1581 N N . TYR A 1 204 ? 16.701 -3.576 -22.991 1.00 82.88 204 TYR A N 1
ATOM 1582 C CA . TYR A 1 204 ? 17.941 -3.966 -22.328 1.00 82.88 204 TYR A CA 1
ATOM 1583 C C . TYR A 1 204 ? 18.594 -5.126 -23.078 1.00 82.88 204 TYR A C 1
ATOM 1585 O O . TYR A 1 204 ? 17.940 -5.930 -23.746 1.00 82.88 204 TYR A O 1
ATOM 1593 N N . ILE A 1 205 ? 19.915 -5.221 -22.975 1.00 83.31 205 ILE A N 1
ATOM 1594 C CA . ILE A 1 205 ? 20.671 -6.338 -23.537 1.00 83.31 205 ILE A CA 1
ATOM 1595 C C . ILE A 1 205 ? 20.867 -7.354 -22.415 1.00 83.31 205 ILE A C 1
ATOM 1597 O O . ILE A 1 205 ? 21.504 -7.048 -21.418 1.00 83.31 205 ILE A O 1
ATOM 1601 N N . ASN A 1 206 ? 20.371 -8.585 -22.559 1.00 81.56 206 ASN A N 1
ATOM 1602 C CA . ASN A 1 206 ? 20.455 -9.576 -21.474 1.00 81.56 206 ASN A CA 1
ATOM 1603 C C . ASN A 1 206 ? 21.909 -9.947 -21.088 1.00 81.56 206 ASN A C 1
ATOM 1605 O O . ASN A 1 206 ? 22.172 -10.382 -19.969 1.00 81.56 206 ASN A O 1
ATOM 1609 N N . SER A 1 207 ? 22.876 -9.726 -21.986 1.00 84.19 207 SER A N 1
ATOM 1610 C CA . SER A 1 207 ? 24.307 -9.885 -21.697 1.00 84.19 207 SER A CA 1
ATOM 1611 C C . SER A 1 207 ? 24.955 -8.687 -20.994 1.00 84.19 207 SER A C 1
ATOM 1613 O O . SER A 1 207 ? 26.150 -8.755 -20.714 1.00 84.19 207 SER A O 1
ATOM 1615 N N . SER A 1 208 ? 24.233 -7.586 -20.753 1.00 82.12 208 SER A N 1
ATOM 1616 C CA . SER A 1 208 ? 24.765 -6.465 -19.975 1.00 82.12 208 SER A CA 1
ATOM 1617 C C . SER A 1 208 ? 25.015 -6.890 -18.530 1.00 82.12 208 SER A C 1
ATOM 1619 O O . SER A 1 208 ? 24.318 -7.752 -17.985 1.00 82.12 208 SER A O 1
ATOM 1621 N N . THR A 1 209 ? 26.035 -6.299 -17.915 1.00 89.38 209 THR A N 1
ATOM 1622 C CA . THR A 1 209 ? 26.315 -6.506 -16.497 1.00 89.38 209 THR A CA 1
ATOM 1623 C C . THR A 1 209 ? 25.133 -5.985 -15.683 1.00 89.38 209 THR A C 1
ATOM 1625 O O . THR A 1 209 ? 24.658 -4.880 -15.926 1.00 89.38 209 THR A O 1
ATOM 1628 N N . ARG A 1 210 ? 24.648 -6.799 -14.743 1.00 92.06 210 ARG A N 1
ATOM 1629 C CA . ARG A 1 210 ? 23.696 -6.355 -13.722 1.00 92.06 210 ARG A CA 1
ATOM 1630 C C . ARG A 1 210 ? 24.454 -5.578 -12.659 1.00 92.06 210 ARG A C 1
ATOM 1632 O O . ARG A 1 210 ? 25.429 -6.106 -12.119 1.00 92.06 210 ARG A O 1
ATOM 1639 N N . GLU A 1 211 ? 23.979 -4.389 -12.335 1.00 92.94 211 GLU A N 1
ATOM 1640 C CA . GLU A 1 211 ? 24.434 -3.631 -11.176 1.00 92.94 211 GLU A CA 1
ATOM 1641 C C . GLU A 1 211 ? 23.435 -3.854 -10.043 1.00 92.94 211 GLU A C 1
ATOM 1643 O O . GLU A 1 211 ? 22.239 -3.998 -10.277 1.00 92.94 211 GLU A O 1
ATOM 1648 N N . LYS A 1 212 ? 23.933 -4.042 -8.821 1.00 93.19 212 LYS A N 1
ATOM 1649 C CA . LYS A 1 212 ? 23.075 -4.221 -7.650 1.00 93.19 212 LYS A CA 1
ATOM 1650 C C . LYS A 1 212 ? 22.927 -2.864 -6.988 1.00 93.19 212 LYS A C 1
ATOM 1652 O O . LYS A 1 212 ? 23.938 -2.283 -6.601 1.00 93.19 212 LYS A O 1
ATOM 1657 N N . GLU A 1 213 ? 21.691 -2.420 -6.818 1.00 88.94 213 GLU A N 1
ATOM 1658 C CA . GLU A 1 213 ? 21.407 -1.158 -6.149 1.00 88.94 213 GLU A CA 1
ATOM 1659 C C . GLU A 1 213 ? 21.689 -1.259 -4.652 1.00 88.94 213 GLU A C 1
ATOM 1661 O O . GLU A 1 213 ? 21.281 -2.216 -3.980 1.00 88.94 213 GLU A O 1
ATOM 1666 N N . ASP A 1 214 ? 22.388 -0.255 -4.123 1.00 89.69 214 ASP A N 1
ATOM 1667 C CA . ASP A 1 214 ? 22.683 -0.148 -2.696 1.00 89.69 214 ASP A CA 1
ATOM 1668 C C . ASP A 1 214 ? 21.517 0.546 -1.989 1.00 89.69 214 ASP A C 1
ATOM 1670 O O . ASP A 1 214 ? 21.513 1.754 -1.735 1.00 89.69 214 ASP A O 1
ATOM 1674 N N . LEU A 1 215 ? 20.465 -0.227 -1.722 1.00 79.56 215 LEU A N 1
ATOM 1675 C CA . LEU A 1 215 ? 19.337 0.273 -0.951 1.00 79.56 215 LEU A CA 1
ATOM 1676 C C . LEU A 1 215 ? 19.753 0.456 0.507 1.00 79.56 215 LEU A C 1
ATOM 1678 O O . LEU A 1 215 ? 20.342 -0.458 1.094 1.00 79.56 215 LEU A O 1
ATOM 1682 N N . PRO A 1 216 ? 19.386 1.583 1.146 1.00 77.44 216 PRO A N 1
ATOM 1683 C CA . PRO A 1 216 ? 19.619 1.741 2.566 1.00 77.44 216 PRO A CA 1
ATOM 1684 C C . PRO A 1 216 ? 18.913 0.588 3.296 1.00 77.44 216 PRO A C 1
ATOM 1686 O O . PRO A 1 216 ? 17.690 0.450 3.199 1.00 77.44 216 PRO A O 1
ATOM 1689 N N . PRO A 1 217 ? 19.653 -0.246 4.047 1.00 79.25 217 PRO A N 1
ATOM 1690 C CA . PRO A 1 217 ? 19.100 -1.466 4.629 1.00 79.25 217 PRO A CA 1
ATOM 1691 C C . PRO A 1 217 ? 18.054 -1.170 5.706 1.00 79.25 217 PRO A C 1
ATOM 1693 O O . PRO A 1 217 ? 17.308 -2.062 6.097 1.00 79.25 217 PRO A O 1
ATOM 1696 N N . GLY A 1 218 ? 18.003 0.072 6.196 1.00 87.12 218 GLY A N 1
ATOM 1697 C CA . GLY A 1 218 ? 17.029 0.545 7.162 1.00 87.12 218 GLY A CA 1
ATOM 1698 C C . GLY A 1 218 ? 16.339 1.819 6.690 1.00 87.12 218 GLY A C 1
ATOM 1699 O O . GLY A 1 218 ? 16.978 2.730 6.166 1.00 87.12 218 GLY A O 1
ATOM 1700 N N . MET A 1 219 ? 15.040 1.910 6.948 1.00 87.44 219 MET A N 1
ATOM 1701 C CA . MET A 1 219 ? 14.239 3.107 6.730 1.00 87.44 219 MET A CA 1
ATOM 1702 C C . MET A 1 219 ? 13.495 3.497 8.005 1.00 87.44 219 MET A C 1
ATOM 1704 O O . MET A 1 219 ? 13.024 2.643 8.755 1.00 87.44 219 MET A O 1
ATOM 1708 N N . GLY A 1 220 ? 13.378 4.797 8.263 1.00 87.12 220 GLY A N 1
ATOM 1709 C CA . GLY A 1 220 ? 12.514 5.288 9.331 1.00 87.12 220 GLY A CA 1
ATOM 1710 C C . GLY A 1 220 ? 11.048 5.118 8.943 1.00 87.12 220 GLY A C 1
ATOM 1711 O O . GLY A 1 220 ? 10.650 5.505 7.846 1.00 87.12 220 GLY A O 1
ATOM 1712 N N . VAL A 1 221 ? 10.242 4.575 9.850 1.00 87.88 221 VAL A N 1
ATOM 1713 C CA . VAL A 1 221 ? 8.785 4.539 9.712 1.00 87.88 221 VAL A CA 1
ATOM 1714 C C . VAL A 1 221 ? 8.202 5.646 10.571 1.00 87.88 221 VAL A C 1
ATOM 1716 O O . VAL A 1 221 ? 8.448 5.707 11.776 1.00 87.88 221 VAL A O 1
ATOM 1719 N N . LEU A 1 222 ? 7.431 6.524 9.938 1.00 90.31 222 LEU A N 1
ATOM 1720 C CA . LEU A 1 222 ? 6.629 7.528 10.617 1.00 90.31 222 LEU A CA 1
ATOM 1721 C C . LEU A 1 222 ? 5.170 7.297 10.243 1.00 90.31 222 LEU A C 1
ATOM 1723 O O . LEU A 1 222 ? 4.837 7.191 9.061 1.00 90.31 222 LEU A O 1
ATOM 1727 N N . GLU A 1 223 ? 4.318 7.238 11.255 1.00 92.00 223 GLU A N 1
ATOM 1728 C CA . GLU A 1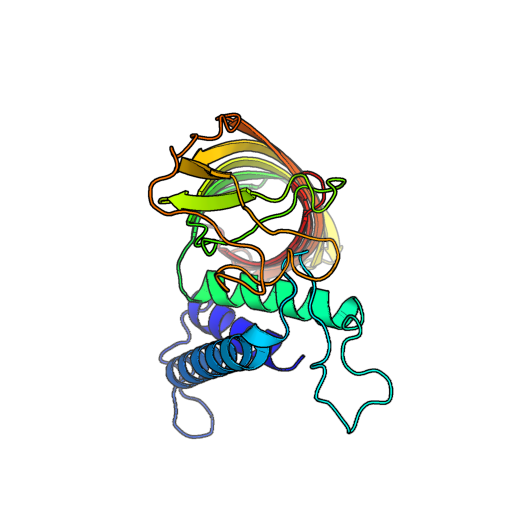 223 ? 2.875 7.143 11.097 1.00 92.00 223 GLU A CA 1
ATOM 1729 C C . GLU A 1 223 ? 2.218 8.338 11.792 1.00 92.00 223 GLU A C 1
ATOM 1731 O O . GLU A 1 223 ? 2.563 8.666 12.925 1.00 92.00 223 GLU A O 1
ATOM 1736 N N . VAL A 1 224 ? 1.258 8.984 11.135 1.00 93.38 224 VAL A N 1
ATOM 1737 C CA . VAL A 1 224 ? 0.361 9.971 11.756 1.00 93.38 224 VAL A CA 1
ATOM 1738 C C . VAL A 1 224 ? -1.040 9.695 11.251 1.00 93.38 224 VAL A C 1
ATOM 1740 O O . VAL A 1 224 ? -1.249 9.621 10.043 1.00 93.38 224 VAL A O 1
ATOM 1743 N N . PHE A 1 225 ? -2.009 9.554 12.149 1.00 95.31 225 PHE A N 1
ATOM 1744 C CA . PHE A 1 225 ? -3.365 9.174 11.761 1.00 95.31 225 PHE A CA 1
ATOM 1745 C C . PHE A 1 225 ? -4.436 9.804 12.646 1.00 95.31 225 PHE A C 1
ATOM 1747 O O . PHE A 1 225 ? -4.194 10.208 13.786 1.00 95.31 225 PHE A O 1
ATOM 1754 N N . GLY A 1 226 ? -5.643 9.855 12.091 1.00 96.94 226 GLY A N 1
ATOM 1755 C CA . GLY A 1 226 ? -6.881 10.205 12.768 1.00 96.94 226 GLY A CA 1
ATOM 1756 C C . GLY A 1 226 ? -7.997 9.256 12.345 1.00 96.94 226 GLY A C 1
ATOM 1757 O O . GLY A 1 226 ? -7.965 8.678 11.259 1.00 96.94 226 GLY A O 1
ATOM 1758 N N . GLY A 1 227 ? -8.990 9.061 13.201 1.00 96.81 227 GLY A N 1
ATOM 1759 C CA . GLY A 1 227 ? -10.007 8.057 12.953 1.00 96.81 227 GLY A CA 1
ATOM 1760 C C . GLY A 1 227 ? -11.148 8.052 13.952 1.00 96.81 227 GLY A C 1
ATOM 1761 O O . GLY A 1 227 ? -11.260 8.907 14.832 1.00 96.81 227 GLY A O 1
ATOM 1762 N N . ILE A 1 228 ? -11.990 7.039 13.807 1.00 97.81 228 ILE A N 1
ATOM 1763 C CA . ILE A 1 228 ? -13.113 6.754 14.689 1.00 97.81 228 ILE A CA 1
ATOM 1764 C C . ILE A 1 228 ? -12.973 5.330 15.207 1.00 97.81 228 ILE A C 1
ATOM 1766 O O . ILE A 1 228 ? -12.666 4.405 14.454 1.00 97.81 228 ILE A O 1
ATOM 1770 N N . ARG A 1 229 ? -13.246 5.158 16.496 1.00 95.69 229 ARG A N 1
ATOM 1771 C CA . ARG A 1 229 ? -13.331 3.869 17.173 1.00 95.69 229 ARG A CA 1
ATOM 1772 C C . ARG A 1 229 ? -14.725 3.715 17.765 1.00 95.69 229 ARG A C 1
ATOM 1774 O O . ARG A 1 229 ? -15.226 4.642 18.397 1.00 95.69 229 ARG A O 1
ATOM 1781 N N . TYR A 1 230 ? -15.331 2.554 17.571 1.00 95.88 230 TYR A N 1
ATOM 1782 C CA . TYR A 1 230 ? -16.614 2.187 18.145 1.00 95.88 230 TYR A CA 1
ATOM 1783 C C . TYR A 1 230 ? -16.490 0.873 18.916 1.00 95.88 230 TYR A C 1
ATOM 1785 O O . TYR A 1 230 ? -16.157 -0.162 18.339 1.00 95.88 230 TYR A O 1
ATOM 1793 N N . ASP A 1 231 ? -16.761 0.913 20.213 1.00 95.12 231 ASP A N 1
ATOM 1794 C CA . ASP A 1 231 ? -16.739 -0.261 21.079 1.00 95.12 231 ASP A CA 1
ATOM 1795 C C . ASP A 1 231 ? -18.132 -0.912 21.049 1.00 95.12 231 ASP A C 1
ATOM 1797 O O . ASP A 1 231 ? -19.105 -0.360 21.560 1.00 95.12 231 ASP A O 1
ATOM 1801 N N . ILE A 1 232 ? -18.248 -2.075 20.399 1.00 91.25 232 ILE A N 1
ATOM 1802 C CA . ILE A 1 232 ? -19.520 -2.812 20.288 1.00 91.25 232 ILE A CA 1
ATOM 1803 C C . ILE A 1 232 ? -19.828 -3.504 21.619 1.00 91.25 232 ILE A C 1
ATOM 1805 O O . ILE A 1 232 ? -20.957 -3.487 22.105 1.00 91.25 232 ILE A O 1
ATOM 1809 N N . MET A 1 233 ? -18.805 -4.134 22.195 1.00 87.88 233 MET A N 1
ATOM 1810 C CA . MET A 1 233 ? -18.832 -4.821 23.484 1.00 87.88 233 MET A CA 1
ATOM 1811 C C . MET A 1 233 ? -17.531 -4.498 24.220 1.00 87.88 233 MET A C 1
ATOM 1813 O O . MET A 1 233 ? -16.557 -4.094 23.590 1.00 87.88 233 MET A O 1
ATOM 1817 N N . GLY A 1 234 ? -17.472 -4.718 25.538 1.00 79.12 234 GLY A N 1
ATOM 1818 C CA . GLY A 1 234 ? -16.274 -4.406 26.337 1.00 79.12 234 GLY A CA 1
ATOM 1819 C C . GLY A 1 234 ? -14.974 -5.071 25.849 1.00 79.12 234 GLY A C 1
ATOM 1820 O O . GLY A 1 234 ? -13.891 -4.634 26.223 1.00 79.12 234 GLY A O 1
ATOM 1821 N N . ASN A 1 235 ? -15.077 -6.096 25.000 1.00 87.12 235 ASN A N 1
ATOM 1822 C CA . ASN A 1 235 ? -13.972 -6.840 24.406 1.00 87.12 235 ASN A CA 1
ATOM 1823 C C . ASN A 1 235 ? -13.911 -6.788 22.864 1.00 87.12 235 ASN A C 1
ATOM 1825 O O . ASN A 1 235 ? -13.004 -7.395 22.303 1.00 87.12 235 ASN A O 1
ATOM 1829 N N . ILE A 1 236 ? -14.849 -6.119 22.176 1.00 87.88 236 ILE A N 1
ATOM 1830 C CA . ILE A 1 236 ? -14.893 -6.046 20.702 1.00 87.88 236 ILE A CA 1
ATOM 1831 C C . ILE A 1 236 ? -15.003 -4.588 20.266 1.00 87.88 236 ILE A C 1
ATOM 1833 O O . ILE A 1 236 ? -16.002 -3.915 20.533 1.00 87.88 236 ILE A O 1
ATOM 1837 N N . THR A 1 237 ? -14.009 -4.138 19.511 1.00 90.81 237 THR A N 1
ATOM 1838 C CA . THR A 1 237 ? -13.913 -2.772 19.000 1.00 90.81 237 THR A CA 1
ATOM 1839 C C . THR A 1 237 ? -13.818 -2.782 17.478 1.00 90.81 237 THR A C 1
ATOM 1841 O O . THR A 1 237 ? -13.064 -3.560 16.905 1.00 90.81 237 THR A O 1
ATOM 1844 N N . VAL A 1 238 ? -14.535 -1.881 16.810 1.00 90.69 238 VAL A N 1
ATOM 1845 C CA . VAL A 1 238 ? -14.361 -1.572 15.384 1.00 90.69 238 VAL A CA 1
ATOM 1846 C C . VAL A 1 238 ? -13.678 -0.224 15.262 1.00 90.69 238 VAL A 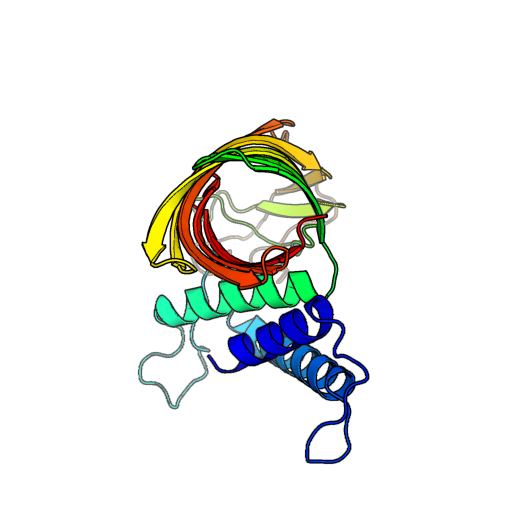C 1
ATOM 1848 O O . VAL A 1 238 ? -13.996 0.712 15.993 1.00 90.69 238 VAL A O 1
ATOM 1851 N N . LYS A 1 239 ? -12.750 -0.091 14.322 1.00 92.12 239 LYS A N 1
ATOM 1852 C CA . LYS A 1 239 ? -12.047 1.167 14.088 1.00 92.12 239 LYS A CA 1
ATOM 1853 C C . LYS A 1 239 ? -11.850 1.447 12.610 1.00 92.12 239 LYS A C 1
ATOM 1855 O O . LYS A 1 239 ? -11.582 0.533 11.833 1.00 92.12 239 LYS A O 1
ATOM 1860 N N . GLY A 1 240 ? -11.950 2.721 12.256 1.00 87.50 240 GLY A N 1
ATOM 1861 C CA . GLY A 1 240 ? -11.586 3.270 10.958 1.00 87.50 240 GLY A CA 1
ATOM 1862 C C . GLY A 1 240 ? -10.549 4.370 11.144 1.00 87.50 240 GLY A C 1
ATOM 1863 O O . GLY A 1 240 ? -10.803 5.338 11.854 1.00 87.50 240 GLY A O 1
ATOM 1864 N N . GLU A 1 241 ? -9.395 4.228 10.511 1.00 90.94 241 GLU A N 1
ATOM 1865 C CA . GLU A 1 241 ? -8.254 5.139 10.593 1.00 90.94 241 GLU A CA 1
ATOM 1866 C C . GLU A 1 241 ? -7.900 5.634 9.188 1.00 90.94 241 GLU A C 1
ATOM 1868 O O . GLU A 1 241 ? -7.932 4.873 8.218 1.00 90.94 241 GLU A O 1
ATOM 1873 N N . VAL A 1 242 ? -7.528 6.904 9.076 1.00 86.69 242 VAL A N 1
ATOM 1874 C CA . VAL A 1 242 ? -6.881 7.480 7.896 1.00 86.69 242 VAL A CA 1
ATOM 1875 C C . VAL A 1 242 ? -5.647 8.247 8.338 1.00 86.69 242 VAL A C 1
ATOM 1877 O O . VAL A 1 242 ? -5.652 8.919 9.370 1.00 86.69 242 VAL A O 1
ATOM 1880 N N . GLY A 1 243 ? -4.571 8.148 7.577 1.00 86.88 243 GLY A N 1
ATOM 1881 C CA . GLY A 1 243 ? -3.316 8.754 7.978 1.00 86.88 243 GLY A CA 1
ATOM 1882 C C . GLY A 1 243 ? -2.246 8.696 6.912 1.00 86.88 243 GLY A C 1
ATOM 1883 O O . GLY A 1 243 ? -2.470 8.232 5.797 1.00 86.88 243 GLY A O 1
ATOM 1884 N N . MET A 1 244 ? -1.073 9.177 7.287 1.00 85.12 244 MET A N 1
ATOM 1885 C CA . MET A 1 244 ? 0.157 9.003 6.539 1.00 85.12 244 MET A CA 1
ATOM 1886 C C . MET A 1 244 ? 0.973 7.885 7.180 1.00 85.12 244 MET A C 1
ATOM 1888 O O . MET A 1 244 ? 1.094 7.827 8.404 1.00 85.12 244 MET A O 1
ATOM 1892 N N . PHE A 1 245 ? 1.526 7.016 6.347 1.00 78.25 245 PHE A N 1
ATOM 1893 C CA . PHE A 1 245 ? 2.435 5.938 6.705 1.00 78.25 245 PHE A CA 1
ATOM 1894 C C . PHE A 1 245 ? 3.631 6.034 5.765 1.00 78.25 245 PHE A C 1
ATOM 1896 O O . PHE A 1 245 ? 3.432 6.015 4.559 1.00 78.25 245 PHE A O 1
ATOM 1903 N N . LEU A 1 246 ? 4.849 6.172 6.295 1.00 74.94 246 LEU A N 1
ATOM 1904 C CA . LEU A 1 246 ? 6.026 6.600 5.524 1.00 74.94 246 LEU A CA 1
ATOM 1905 C C . LEU A 1 246 ? 5.841 8.002 4.890 1.00 74.94 246 LEU A C 1
ATOM 1907 O O . LEU A 1 246 ? 4.718 8.474 4.681 1.00 74.94 246 LEU A O 1
ATOM 1911 N N . PRO A 1 247 ? 6.929 8.738 4.603 1.00 66.69 247 PRO A N 1
ATOM 1912 C CA . PRO A 1 247 ? 6.818 10.029 3.932 1.00 66.69 247 PRO A CA 1
ATOM 1913 C C . PRO A 1 247 ? 6.106 9.887 2.577 1.00 66.69 247 PRO A C 1
ATOM 1915 O O . PRO A 1 247 ? 6.662 9.352 1.626 1.00 66.69 247 PRO A O 1
ATOM 1918 N N . GLY A 1 248 ? 4.862 10.368 2.502 1.00 61.50 248 GLY A N 1
ATOM 1919 C CA . GLY A 1 248 ? 4.098 10.462 1.257 1.00 61.50 248 GLY A CA 1
ATOM 1920 C C . GLY A 1 248 ? 3.084 9.348 0.977 1.00 61.50 248 GLY A C 1
ATOM 1921 O O . GLY A 1 248 ? 2.309 9.516 0.038 1.00 61.50 248 GLY A O 1
ATOM 1922 N N . MET A 1 249 ? 2.994 8.268 1.770 1.00 72.50 249 MET A N 1
ATOM 1923 C CA . MET A 1 249 ? 1.959 7.247 1.531 1.00 72.50 249 MET A CA 1
ATOM 1924 C C . MET A 1 249 ? 0.735 7.484 2.417 1.00 72.50 249 MET A C 1
ATOM 1926 O O . MET A 1 249 ? 0.815 7.516 3.644 1.00 72.50 249 MET A O 1
ATOM 1930 N N . LEU A 1 250 ? -0.428 7.650 1.788 1.00 73.06 250 LEU A N 1
ATOM 1931 C CA . LEU A 1 250 ? -1.708 7.709 2.489 1.00 73.06 250 LEU A CA 1
ATOM 1932 C C . LEU A 1 250 ? -2.192 6.291 2.796 1.00 73.06 250 LEU A C 1
ATOM 1934 O O . LEU A 1 250 ? -2.281 5.447 1.906 1.00 73.06 250 LEU A O 1
ATOM 1938 N N . ARG A 1 251 ? -2.572 6.049 4.050 1.00 78.38 251 ARG A N 1
ATOM 1939 C CA . ARG A 1 251 ? -3.164 4.794 4.513 1.00 78.38 251 ARG A CA 1
ATOM 1940 C C . ARG A 1 251 ? -4.592 5.033 4.977 1.00 78.38 251 ARG A C 1
ATOM 1942 O O . ARG A 1 251 ? -4.870 5.988 5.697 1.00 78.38 251 ARG A O 1
ATOM 1949 N N . ALA A 1 252 ? -5.486 4.127 4.605 1.00 77.44 252 ALA A N 1
ATOM 1950 C CA . ALA A 1 252 ? -6.804 3.998 5.206 1.00 77.44 252 ALA A CA 1
ATOM 1951 C C . ALA A 1 252 ? -6.948 2.569 5.729 1.00 77.44 252 ALA A C 1
ATOM 1953 O O . ALA A 1 252 ? -6.660 1.619 5.004 1.00 77.44 252 ALA A O 1
ATOM 1954 N N . THR A 1 253 ? -7.381 2.409 6.973 1.00 77.00 253 THR A N 1
ATOM 1955 C CA . THR A 1 253 ? -7.472 1.105 7.631 1.00 77.00 253 THR A CA 1
ATOM 1956 C C . THR A 1 253 ? -8.824 0.976 8.308 1.00 77.00 253 THR A C 1
ATOM 1958 O O . THR A 1 253 ? -9.225 1.847 9.070 1.00 77.00 253 THR A O 1
ATOM 1961 N N . LEU A 1 254 ? -9.518 -0.125 8.044 1.00 77.00 254 LEU A N 1
ATOM 1962 C CA . LEU A 1 254 ? -10.679 -0.563 8.812 1.00 77.00 254 LEU A CA 1
ATOM 1963 C C . LEU A 1 254 ? -10.301 -1.877 9.496 1.00 77.00 254 LEU A C 1
ATOM 1965 O O . LEU A 1 254 ? -9.724 -2.746 8.835 1.00 77.00 254 LEU A O 1
ATOM 1969 N N . GLY A 1 255 ? -10.588 -2.006 10.790 1.00 78.75 255 GLY A N 1
ATOM 1970 C CA . GLY A 1 255 ? -10.232 -3.193 11.562 1.00 78.75 255 GLY A CA 1
ATOM 1971 C C . GLY A 1 255 ? -11.188 -3.484 12.713 1.00 78.75 255 GLY A C 1
ATOM 1972 O O . GLY A 1 255 ? -11.874 -2.591 13.213 1.00 78.75 255 GLY A O 1
ATOM 1973 N N . VAL A 1 256 ? -11.192 -4.750 13.127 1.00 79.38 256 VAL A N 1
ATOM 1974 C CA . VAL A 1 256 ? -11.868 -5.245 14.329 1.00 79.38 256 VAL A CA 1
ATOM 1975 C C . VAL A 1 256 ? -10.793 -5.700 15.315 1.00 79.38 256 VAL A C 1
ATOM 1977 O O . VAL A 1 256 ? -9.888 -6.444 14.943 1.00 79.38 256 VAL A O 1
ATOM 1980 N N . GLU A 1 257 ? -10.858 -5.225 16.554 1.00 82.44 257 GLU A N 1
ATOM 1981 C CA . GLU A 1 257 ? -9.919 -5.555 17.626 1.00 82.44 257 GLU A CA 1
ATOM 1982 C C . GLU A 1 257 ? -10.642 -6.335 18.730 1.00 82.44 257 GLU A C 1
ATOM 1984 O O . GLU A 1 257 ? -11.720 -5.936 19.177 1.00 82.44 257 GLU A O 1
ATOM 1989 N N . PHE A 1 258 ? -10.026 -7.435 19.170 1.00 78.38 258 PHE A N 1
ATOM 1990 C CA . PHE A 1 258 ? -10.477 -8.242 20.301 1.00 78.38 258 PHE A CA 1
ATOM 1991 C C . PHE A 1 258 ? -9.552 -7.989 21.494 1.00 78.38 258 PHE A C 1
ATOM 1993 O O . PHE A 1 258 ? -8.340 -8.185 21.389 1.00 78.38 258 PHE A O 1
ATOM 2000 N N . LEU A 1 259 ? -10.113 -7.538 22.615 1.00 79.19 259 LEU A N 1
ATOM 2001 C CA . LEU A 1 259 ? -9.386 -7.383 23.876 1.00 79.19 259 LEU A CA 1
ATOM 2002 C C . LEU A 1 259 ? -9.568 -8.654 24.708 1.00 79.19 259 LEU A C 1
ATOM 2004 O O . LEU A 1 259 ? -10.701 -9.024 25.025 1.00 79.19 259 LEU A O 1
ATOM 2008 N N . PHE A 1 260 ? -8.451 -9.307 25.025 1.00 74.19 260 PHE A N 1
ATOM 2009 C CA . PHE A 1 260 ? -8.384 -10.498 25.872 1.00 74.19 260 PHE A CA 1
ATOM 2010 C C . PHE A 1 260 ? -7.918 -10.139 27.282 1.00 74.19 260 PHE A C 1
ATOM 2012 O O . PHE A 1 260 ? -7.036 -9.255 27.399 1.00 74.19 260 PHE A O 1
#

Sequence (260 aa):
MITYPMVELARLVAQAGLAAEPTYDGQTFGDKAAAYVAAAEQTVAYHEDQWHGAGYYAFRDDATFLAYPGRDLPLNQSNAMGRMLLVLYDVTGNGVGAKVMMRTRNVDIAIKGMYWKINAPDGIWLGINHDWEDAEYTEFKDFGLAYLELTATWNTPLTDNLYFIYGFGIGGGVVLGDIYTRPAYGCTADNFENPNTIGTGCYYINSSTREKEDLPPGMGVLEVFGGIRYDIMGNITVKGEVGMFLPGMLRATLGVEFLF

Nearest PDB structures (foldseek):
  6v81-assembly1_A  TM=3.359E-01  e=7.527E-01  Escherichia coli BW25113
  5fq7-assembly1_D  TM=2.710E-01  e=1.680E-01  Bacteroides thetaiotaomicron
  6z38-assembly1_A  TM=3.515E-01  e=1.681E+00  Pseudomonas putida
  5mds-assembly1_C  TM=2.425E-01  e=6.410E-01  Vibrio harveyi
  4rvw-assembly1_A  TM=1.464E-01  e=3.557E+00  Neisseria meningitidis MC58

Secondary structure (DSSP, 8-state):
-THHHHHHHHHHHHHTT-TT-B-TTS-BHHHHHHHHHHHHHHHHHHTGGGEETTTEEB--TT-TTSSSTTSBPPHHHHHHHHHHHHHHHHHHT-EEEEEEEEE-SSEEEEEEEEEE---PPPEEEPPTT--GGG-EEEEEEEEEEEEEEEEEEEEEESSSSEEEEEEEEEEEEEEEEEEEEEEEES--TTTTT-TT-TTTS-EE-TTSPPEEP---S-EEEEEEEEEEEEEEETTEEEEEEEEEETTTEEEEEEEEEE--

Foldseek 3Di:
DPLQVLLVLLVVCVQVVQQQPADPVGHGSVVSSVVSLVVSVVVCVVQVVQDFLQQFGFADQPPPVDPDHRGTDPPVVRVSNVSSVVSSQVSVPQKDKDKDWDDDPFKIKIKIKMKGFDPDDFAFHDDDPDDQQPTKGKDWFRWIKIKIKIKIKGWDDPDPFKTKIWIKIKIKMFIDGWMKIFDWPPTDNVASRPEDDVPGHTYGDPPTDIDIDPDDRMDIWMKTKIWMKGHPDPFKIWIWIWTDIPVPDIDIDTDIGGDD

Radius of gyration: 21.77 Å; Cα contacts (8 Å, |Δi|>4): 532; chains: 1; bounding box: 56×35×63 Å

pLDDT: mean 84.71, std 10.05, range [40.06, 98.12]

Mean predicted aligned error: 12.79 Å